Protein AF-A0A7S2L116-F1 (afdb_monomer_lite)

Foldseek 3Di:
DVVVVVVVVVVCVLVVVVVVVPDPPPPPPPPDDDDDDDDDDDDDDDDDDDDDDDDDDDDDDDDDDDDDDDDDDDDDDPDDPPPPVPDPDRSVCVCVVDQDDLVVLLVLLLVVVLCCLVVNDALQDVSLQVSLVSLVCVQPPVVQQPDAPVVRHRDRVVVVVVSSVLSNLLRDDDPDPPDDLSSVLNVVLSCVSCHNVSPPDDDPPPDDLVNLVVSLVSLVVVVVVVPDDDPVVLVVSLSSLLSSLVSSLDPVSLVVNLVSLVVVCVVCVLALQSLQSNLVSCVSVVNNVSSVVSNVSSVVSPNHSHNPPD

Radius of gyration: 25.61 Å; chains: 1; bounding box: 68×72×61 Å

Secondary structure (DSSP, 8-state):
--SHHHHHHHHHHHHHGGGSTT-TTSGGGS------------------------------------------------------------GGGGGGTS---HHHHHHHHHHHHHHHHTTSS-TT-HHHHHHHHHHHHHHH-GGGGG-B-TTSSB--GGGG-HHHHHHHHTT----SSS--HHHHHHHHHHHHTTGGGTTTTT------HHHHHHHHHHHHHHHHHT----HHHHHHHHHHHHHHHHHH--HHHHHHHHHHHHHHHHH-TT-HHHHHHHHHHHHHTT-HHHHHHHHHHHHHTT--TTTT--

Organism: NCBI:txid163516

pLDDT: mean 72.09, std 25.44, range [25.55, 98.12]

Structure (mmCIF, N/CA/C/O backbone):
data_AF-A0A7S2L116-F1
#
_entry.id   AF-A0A7S2L116-F1
#
loop_
_atom_site.group_PDB
_atom_site.id
_atom_site.type_symbol
_atom_site.label_atom_id
_atom_site.label_alt_id
_atom_site.label_comp_id
_atom_site.label_asym_id
_atom_site.label_entity_id
_atom_site.label_seq_id
_atom_site.pdbx_PDB_ins_code
_atom_site.Cartn_x
_atom_site.Cartn_y
_atom_site.Cartn_z
_atom_site.occupancy
_atom_site.B_iso_or_equiv
_atom_site.auth_seq_id
_atom_site.auth_comp_id
_atom_site.auth_asym_id
_atom_site.auth_atom_id
_atom_site.pdbx_PDB_model_num
ATOM 1 N N . LYS A 1 1 ? 6.181 -15.327 21.580 1.00 37.62 1 LYS A N 1
ATOM 2 C CA . LYS A 1 1 ? 6.577 -15.725 20.200 1.00 37.62 1 LYS A CA 1
ATOM 3 C C . LYS A 1 1 ? 5.923 -17.028 19.695 1.00 37.62 1 LYS A C 1
ATOM 5 O O . LYS A 1 1 ? 5.958 -17.260 18.498 1.00 37.62 1 LYS A O 1
ATOM 10 N N . THR A 1 2 ? 5.281 -17.847 20.540 1.00 32.06 2 THR A N 1
ATOM 11 C CA . THR A 1 2 ? 4.656 -19.127 20.116 1.00 32.06 2 THR A CA 1
ATOM 12 C C . THR A 1 2 ? 3.175 -19.004 19.731 1.00 32.06 2 THR A C 1
ATOM 14 O O . THR A 1 2 ? 2.683 -19.799 18.942 1.00 32.06 2 THR A O 1
ATOM 17 N N . VAL A 1 3 ? 2.478 -17.976 20.228 1.00 32.44 3 VAL A N 1
ATOM 18 C CA . VAL A 1 3 ? 1.042 -17.756 19.973 1.00 32.44 3 VAL A CA 1
ATOM 19 C C . VAL A 1 3 ? 0.778 -17.253 18.541 1.00 32.44 3 VAL A C 1
ATOM 21 O O . VAL A 1 3 ? -0.157 -17.722 17.910 1.00 32.44 3 VAL A O 1
ATOM 24 N N . MET A 1 4 ? 1.660 -16.426 17.959 1.00 31.17 4 MET A N 1
ATOM 25 C CA . MET A 1 4 ? 1.528 -15.920 16.575 1.00 31.17 4 MET A CA 1
ATOM 26 C C . MET A 1 4 ? 1.626 -17.001 15.482 1.00 31.17 4 MET A C 1
ATOM 28 O O . MET A 1 4 ? 0.944 -16.899 14.471 1.00 31.17 4 MET A O 1
ATOM 32 N N . ARG A 1 5 ? 2.386 -18.090 15.686 1.00 33.59 5 ARG A N 1
ATOM 33 C CA . ARG A 1 5 ? 2.463 -19.185 14.689 1.00 33.59 5 ARG A CA 1
ATOM 34 C C . ARG A 1 5 ? 1.159 -19.980 14.561 1.00 33.59 5 ARG A C 1
ATOM 36 O O . ARG A 1 5 ? 0.902 -20.600 13.529 1.00 33.59 5 ARG A O 1
ATOM 43 N N . VAL A 1 6 ? 0.328 -19.966 15.604 1.00 35.66 6 VAL A N 1
ATOM 44 C CA . VAL A 1 6 ? -1.008 -20.573 15.554 1.00 35.66 6 VAL A CA 1
ATOM 45 C C . VAL A 1 6 ? -1.946 -19.708 14.706 1.00 35.66 6 VAL A C 1
ATOM 47 O O . VAL A 1 6 ? -2.779 -20.262 13.995 1.00 35.66 6 VAL A O 1
ATOM 50 N N . TYR A 1 7 ? -1.752 -18.385 14.686 1.00 41.56 7 TYR A N 1
ATOM 51 C CA . TYR A 1 7 ? -2.534 -17.466 13.857 1.00 41.56 7 TYR A CA 1
ATOM 52 C C . TYR A 1 7 ? -2.207 -17.595 12.365 1.00 41.56 7 TYR A C 1
ATOM 54 O O . TYR A 1 7 ? -3.139 -17.776 11.594 1.00 41.56 7 TYR A O 1
ATOM 62 N N . ASP A 1 8 ? -0.937 -17.661 11.952 1.00 40.59 8 ASP A N 1
ATOM 63 C CA . ASP A 1 8 ? -0.585 -17.814 10.522 1.00 40.59 8 ASP A CA 1
ATOM 64 C C . ASP A 1 8 ? -1.151 -19.097 9.893 1.00 40.59 8 ASP A C 1
ATOM 66 O O . ASP A 1 8 ? -1.685 -19.092 8.781 1.00 40.59 8 ASP A O 1
ATOM 70 N N . SER A 1 9 ? -1.071 -20.215 10.622 1.00 36.41 9 SER A N 1
ATOM 71 C CA . SER A 1 9 ? -1.583 -21.505 10.143 1.00 36.41 9 SER A CA 1
ATOM 72 C C . SER A 1 9 ? -3.109 -21.594 10.190 1.00 36.41 9 SER A C 1
ATOM 74 O O . SER A 1 9 ? -3.703 -22.247 9.332 1.00 36.41 9 SER A O 1
ATOM 76 N N . SER A 1 10 ? -3.757 -20.922 11.146 1.00 38.78 10 SER A N 1
ATOM 77 C CA . SER A 1 10 ? -5.221 -20.899 11.254 1.00 38.78 10 SER A CA 1
ATOM 78 C C . SER A 1 10 ? -5.843 -19.935 10.247 1.00 38.78 10 SER A C 1
ATOM 80 O O . SER A 1 10 ? -6.832 -20.288 9.619 1.00 38.78 10 SER A O 1
ATOM 82 N N . PHE A 1 11 ? -5.225 -18.777 10.006 1.00 43.66 11 PHE A N 1
ATOM 83 C CA . PHE A 1 11 ? -5.670 -17.813 8.998 1.00 43.66 11 PHE A CA 1
ATOM 84 C C . PHE A 1 11 ? -5.448 -18.344 7.581 1.00 43.66 11 PHE A C 1
ATOM 86 O O . PHE A 1 11 ? -6.356 -18.304 6.753 1.00 43.66 11 PHE A O 1
ATOM 93 N N . SER A 1 12 ? -4.294 -18.981 7.337 1.00 39.22 12 SER A N 1
ATOM 94 C CA . SER A 1 12 ? -4.071 -19.728 6.097 1.00 39.22 12 SER A CA 1
ATOM 95 C C . SER A 1 12 ? -5.128 -20.813 5.912 1.00 39.22 12 SER A C 1
ATOM 97 O O . SER A 1 12 ? -5.626 -20.966 4.806 1.00 39.22 12 SER A O 1
ATOM 99 N N . ARG A 1 13 ? -5.535 -21.539 6.966 1.00 39.94 13 ARG A N 1
ATOM 100 C CA . ARG A 1 13 ? -6.600 -22.560 6.886 1.00 39.94 13 ARG A CA 1
ATOM 101 C C . ARG A 1 13 ? -7.984 -21.976 6.621 1.00 39.94 13 ARG A C 1
ATOM 103 O O . ARG A 1 13 ? -8.693 -22.563 5.815 1.00 39.94 13 ARG A O 1
ATOM 110 N N . VAL A 1 14 ? -8.346 -20.846 7.231 1.00 42.25 14 VAL A N 1
ATOM 111 C CA . VAL A 1 14 ? -9.615 -20.142 6.956 1.00 42.25 14 VAL A CA 1
ATOM 112 C C . VAL A 1 14 ? -9.705 -19.745 5.477 1.00 42.25 14 VAL A C 1
ATOM 114 O O . VAL A 1 14 ? -10.772 -19.851 4.886 1.00 42.25 14 VAL A O 1
ATOM 117 N N . LEU A 1 15 ? -8.576 -19.412 4.845 1.00 40.84 15 LEU A N 1
ATOM 118 C CA . LEU A 1 15 ? -8.517 -19.031 3.428 1.00 40.84 15 LEU A CA 1
ATOM 119 C C . LEU A 1 15 ? -8.250 -20.205 2.464 1.00 40.84 15 LEU A C 1
ATOM 121 O O . LEU A 1 15 ? -8.593 -20.133 1.287 1.00 40.84 15 LEU A O 1
ATOM 125 N N . SER A 1 16 ? -7.659 -21.308 2.935 1.00 39.19 16 SER A N 1
ATOM 126 C CA . SER A 1 16 ? -7.312 -22.481 2.107 1.00 39.19 16 SER A CA 1
ATOM 127 C C . SER A 1 16 ? -8.521 -23.320 1.687 1.00 39.19 16 SER A C 1
ATOM 129 O O . SER A 1 16 ? -8.404 -24.118 0.759 1.00 39.19 16 SER A O 1
ATOM 131 N N . TYR A 1 17 ? -9.679 -23.173 2.339 1.00 39.50 17 TYR A N 1
ATOM 132 C CA . TYR A 1 17 ? -10.863 -23.980 2.016 1.00 39.50 17 TYR A CA 1
ATOM 133 C C . TYR A 1 17 ? -11.501 -23.635 0.664 1.00 39.50 17 TYR A C 1
ATOM 135 O O . TYR A 1 17 ? -12.223 -24.463 0.113 1.00 39.50 17 TYR A O 1
ATOM 143 N N . HIS A 1 18 ? -11.168 -22.484 0.074 1.00 40.47 18 HIS A N 1
ATOM 144 C CA . HIS A 1 18 ? -11.719 -22.083 -1.220 1.00 40.47 18 HIS A CA 1
ATOM 145 C C . HIS A 1 18 ? -11.106 -22.812 -2.432 1.00 40.47 18 HIS A C 1
ATOM 147 O O . HIS A 1 18 ? -11.680 -22.758 -3.512 1.00 40.47 18 HIS A O 1
ATOM 153 N N . TYR A 1 19 ? -9.991 -23.541 -2.271 1.00 38.41 19 TYR A N 1
ATOM 154 C CA . TYR A 1 19 ? -9.321 -24.242 -3.383 1.00 38.41 19 TYR A CA 1
ATOM 155 C C . TYR A 1 19 ? -9.723 -25.716 -3.564 1.00 38.41 19 TYR A C 1
ATOM 157 O O . TYR A 1 19 ? -9.291 -26.352 -4.521 1.00 38.41 19 TYR A O 1
ATOM 165 N N . VAL A 1 20 ? -10.546 -26.284 -2.674 1.00 37.06 20 VAL A N 1
ATOM 166 C CA . VAL A 1 20 ? -10.998 -27.690 -2.785 1.00 37.06 20 VAL A CA 1
ATOM 167 C C . VAL A 1 20 ? -12.389 -27.803 -3.433 1.00 37.06 20 VAL A C 1
ATOM 169 O O . VAL A 1 20 ? -12.832 -28.904 -3.754 1.00 37.06 20 VAL A O 1
ATOM 172 N N . ALA A 1 21 ? -13.071 -26.682 -3.685 1.00 38.34 21 ALA A N 1
ATOM 173 C CA . ALA A 1 21 ? -14.435 -26.683 -4.215 1.00 38.34 21 ALA A CA 1
ATOM 174 C C . ALA A 1 21 ? -14.544 -27.012 -5.722 1.00 38.34 21 ALA A C 1
ATOM 176 O O . ALA A 1 21 ? -15.620 -27.412 -6.155 1.00 38.34 21 ALA A O 1
ATOM 177 N N . ASP A 1 22 ? -13.449 -26.964 -6.492 1.00 39.12 22 ASP A N 1
ATOM 178 C CA . ASP A 1 22 ? -13.476 -27.213 -7.948 1.00 39.12 22 ASP A CA 1
ATOM 179 C C . ASP A 1 22 ? -13.120 -28.656 -8.365 1.00 39.12 22 ASP A C 1
ATOM 181 O O . ASP A 1 22 ? -12.923 -28.945 -9.545 1.00 39.12 22 ASP A O 1
ATOM 185 N N . SER A 1 23 ? -13.075 -29.612 -7.426 1.00 37.19 23 SER A N 1
ATOM 186 C CA . SER A 1 23 ? -12.949 -31.040 -7.758 1.00 37.19 23 SER A CA 1
ATOM 187 C C . SER A 1 23 ? -14.152 -31.841 -7.242 1.00 37.19 23 SER A C 1
ATOM 189 O O . SER A 1 23 ? -14.238 -32.119 -6.041 1.00 37.19 23 SER A O 1
ATOM 191 N N . PRO A 1 24 ? -15.075 -32.291 -8.116 1.00 37.09 24 PRO A N 1
ATOM 192 C CA . PRO A 1 24 ? -16.317 -32.948 -7.700 1.00 37.09 24 PRO A CA 1
ATOM 193 C C . PRO A 1 24 ? -16.139 -34.374 -7.138 1.00 37.09 24 PRO A C 1
ATOM 195 O O . PRO A 1 24 ? -17.130 -35.067 -6.898 1.00 37.09 24 PRO A O 1
ATOM 198 N N . HIS A 1 25 ? -14.911 -34.851 -6.895 1.00 35.75 25 HIS A N 1
ATOM 199 C CA . HIS A 1 25 ? -14.662 -36.247 -6.499 1.00 35.75 25 HIS A CA 1
ATOM 200 C C . HIS A 1 25 ? -13.897 -36.465 -5.185 1.00 35.75 25 HIS A C 1
ATOM 202 O O . HIS A 1 25 ? -13.689 -37.617 -4.817 1.00 35.75 25 HIS A O 1
ATOM 208 N N . SER A 1 26 ? -13.552 -35.421 -4.417 1.00 39.62 26 SER A N 1
ATOM 209 C CA . SER A 1 26 ? -12.730 -35.600 -3.196 1.00 39.62 26 SER A CA 1
ATOM 210 C C . SER A 1 26 ? -13.366 -35.128 -1.874 1.00 39.62 26 SER A C 1
ATOM 212 O O . SER A 1 26 ? -12.801 -35.325 -0.802 1.00 39.62 26 SER A O 1
ATOM 214 N N . ALA A 1 27 ? -14.573 -34.552 -1.888 1.00 34.88 27 ALA A N 1
ATOM 215 C CA . ALA A 1 27 ? -15.164 -33.945 -0.684 1.00 34.88 27 ALA A CA 1
ATOM 216 C C . ALA A 1 27 ? -15.947 -34.912 0.237 1.00 34.88 27 ALA A C 1
ATOM 218 O O . ALA A 1 27 ? -16.440 -34.506 1.289 1.00 34.88 27 ALA A O 1
ATOM 219 N N . ARG A 1 28 ? -16.089 -36.200 -0.111 1.00 33.81 28 ARG A N 1
ATOM 220 C CA . ARG A 1 28 ? -17.027 -37.106 0.588 1.00 33.81 28 ARG A CA 1
ATOM 221 C C . ARG A 1 28 ? -16.502 -37.814 1.844 1.00 33.81 28 ARG A C 1
ATOM 223 O O . ARG A 1 28 ? -17.282 -38.523 2.473 1.00 33.81 28 ARG A O 1
ATOM 230 N N . SER A 1 29 ? -15.247 -37.630 2.269 1.00 36.06 29 SER A N 1
ATOM 231 C CA . SER A 1 29 ? -14.689 -38.429 3.381 1.00 36.06 29 SER A CA 1
ATOM 232 C C . SER A 1 29 ? -14.391 -37.690 4.693 1.00 36.06 29 SER A C 1
ATOM 234 O O . SER A 1 29 ? -13.884 -38.328 5.612 1.00 36.06 29 SER A O 1
ATOM 236 N N . ILE A 1 30 ? -14.704 -36.394 4.845 1.00 38.59 30 ILE A N 1
ATOM 237 C CA . ILE A 1 30 ? -14.301 -35.613 6.046 1.00 38.59 30 ILE A CA 1
ATOM 238 C C . ILE A 1 30 ? -15.499 -34.965 6.776 1.00 38.59 30 ILE A C 1
ATOM 240 O O . ILE A 1 30 ? -15.368 -33.981 7.490 1.00 38.59 30 ILE A O 1
ATOM 244 N N . LEU A 1 31 ? -16.695 -35.551 6.671 1.00 34.62 31 LEU A N 1
ATOM 245 C CA . LEU A 1 31 ? -17.868 -35.155 7.469 1.00 34.62 31 LEU A CA 1
ATOM 246 C C . LEU A 1 31 ? -18.449 -36.348 8.236 1.00 34.62 31 LEU A C 1
ATOM 248 O O . LEU A 1 31 ? -19.603 -36.726 8.072 1.00 34.62 31 LEU A O 1
ATOM 252 N N . LYS A 1 32 ? -17.642 -36.963 9.105 1.00 37.97 32 LYS A N 1
ATOM 253 C CA . LYS A 1 32 ? -18.149 -37.795 10.208 1.00 37.97 32 LYS A CA 1
ATOM 254 C C . LYS A 1 32 ? -17.285 -37.600 11.447 1.00 37.97 32 LYS A C 1
ATOM 256 O O . LYS A 1 32 ? -16.289 -38.296 11.612 1.00 37.97 32 LYS A O 1
ATOM 261 N N . ARG A 1 33 ? -17.705 -36.666 12.307 1.00 34.91 33 ARG A N 1
ATOM 262 C CA . ARG A 1 33 ? -17.746 -36.744 13.785 1.00 34.91 33 ARG A CA 1
ATOM 263 C C . ARG A 1 33 ? -17.794 -35.331 14.371 1.00 34.91 33 ARG A C 1
ATOM 265 O O . ARG A 1 33 ? -16.766 -34.725 14.640 1.00 34.91 33 ARG A O 1
ATOM 272 N N . VAL A 1 34 ? -19.006 -34.857 14.634 1.00 31.25 34 VAL A N 1
ATOM 273 C CA . VAL A 1 34 ? -19.273 -33.917 15.728 1.00 31.25 34 VAL A CA 1
ATOM 274 C C . VAL A 1 34 ? -20.210 -34.670 16.677 1.00 31.25 34 VAL A C 1
ATOM 276 O O . VAL A 1 34 ? -21.260 -35.120 16.217 1.00 31.25 34 VAL A O 1
ATOM 279 N N . PRO A 1 35 ? -19.845 -34.916 17.949 1.00 34.47 35 PRO A N 1
ATOM 280 C CA . PRO A 1 35 ? -20.764 -35.524 18.903 1.00 34.47 35 PRO A CA 1
ATOM 281 C C . PRO A 1 35 ? -21.874 -34.528 19.247 1.00 34.47 35 PRO A C 1
ATOM 283 O O . PRO A 1 35 ? -21.597 -33.401 19.656 1.00 34.47 35 PRO A O 1
ATOM 286 N N . GLY A 1 36 ? -23.123 -34.959 19.073 1.00 29.03 36 GLY A N 1
ATOM 287 C CA . GLY A 1 36 ? -24.296 -34.261 19.583 1.00 29.03 36 GLY A CA 1
ATOM 288 C C . GLY A 1 36 ? -24.273 -34.220 21.109 1.00 29.03 36 GLY A C 1
ATOM 289 O O . GLY A 1 36 ? -23.957 -35.206 21.772 1.00 29.03 36 GLY A O 1
ATOM 290 N N . ASN A 1 37 ? -24.574 -33.046 21.650 1.00 29.59 37 ASN A N 1
ATOM 291 C CA . ASN A 1 37 ? -24.585 -32.752 23.072 1.00 29.59 37 ASN A CA 1
ATOM 292 C C . ASN A 1 37 ? -25.939 -33.196 23.661 1.00 29.59 37 ASN A C 1
ATOM 294 O O . ASN A 1 37 ? -26.915 -32.450 23.595 1.00 29.59 37 ASN A O 1
ATOM 298 N N . GLU A 1 38 ? -26.019 -34.410 24.209 1.00 31.59 38 GLU A N 1
ATOM 299 C CA . GLU A 1 38 ? -27.154 -34.825 25.041 1.00 31.59 38 GLU A CA 1
ATOM 300 C C . GLU A 1 38 ? -26.928 -34.388 26.493 1.00 31.59 38 GLU A C 1
ATOM 302 O O . GLU A 1 38 ? -25.949 -34.746 27.148 1.00 31.59 38 GLU A O 1
ATOM 307 N N . ARG A 1 39 ? -27.866 -33.586 27.004 1.00 35.62 39 ARG A N 1
ATOM 308 C CA . ARG A 1 39 ? -27.973 -33.231 28.420 1.00 35.62 39 ARG A CA 1
ATOM 309 C C . ARG A 1 39 ? -28.374 -34.467 29.231 1.00 35.62 39 ARG A C 1
ATOM 311 O O . ARG A 1 39 ? -29.496 -34.939 29.093 1.00 35.62 39 ARG A O 1
ATOM 318 N N . SER A 1 40 ? -27.532 -34.894 30.167 1.00 30.38 40 SER A N 1
ATOM 319 C CA . SER A 1 40 ? -27.962 -35.599 31.382 1.00 30.38 40 SER A CA 1
ATOM 320 C C . SER A 1 40 ? -26.917 -35.427 32.488 1.00 30.38 40 SER A C 1
ATOM 322 O O . SER A 1 40 ? -25.725 -35.309 32.218 1.00 30.38 40 SER A O 1
ATOM 324 N N . GLY A 1 41 ? -27.386 -35.290 33.727 1.00 29.22 41 GLY A N 1
ATOM 325 C CA . GLY A 1 41 ? -26.614 -34.788 34.860 1.00 29.22 41 GLY A CA 1
ATOM 326 C C . GLY A 1 41 ? -25.812 -35.820 35.662 1.00 29.22 41 GLY A C 1
ATOM 327 O O . GLY A 1 41 ? -25.839 -37.016 35.409 1.00 29.22 41 GLY A O 1
ATOM 328 N N . MET A 1 42 ? -25.206 -35.271 36.723 1.00 28.62 42 MET A N 1
ATOM 329 C CA . MET A 1 42 ? -24.530 -35.878 37.886 1.00 28.62 42 MET A CA 1
ATOM 330 C C . MET A 1 42 ? -22.998 -36.070 37.852 1.00 28.62 42 MET A C 1
ATOM 332 O O . MET A 1 42 ? -22.455 -36.964 37.226 1.00 28.62 42 MET A O 1
ATOM 336 N N . ARG A 1 43 ? -22.366 -35.254 38.718 1.00 28.81 43 ARG A N 1
ATOM 337 C CA . ARG A 1 43 ? -21.285 -35.538 39.690 1.00 28.81 43 ARG A CA 1
ATOM 338 C C . ARG A 1 43 ? -19.969 -36.183 39.208 1.00 28.81 43 ARG A C 1
ATOM 340 O O . ARG A 1 43 ? -19.853 -37.395 39.168 1.00 28.81 43 ARG A O 1
ATOM 347 N N . GLY A 1 44 ? -18.924 -35.347 39.203 1.00 27.33 44 GLY A N 1
ATOM 348 C CA . GLY A 1 44 ? -17.781 -35.487 40.121 1.00 27.33 44 GLY A CA 1
ATOM 349 C C . GLY A 1 44 ? -16.555 -36.307 39.682 1.00 27.33 44 GLY A C 1
ATOM 350 O O . GLY A 1 44 ? -16.670 -37.405 39.161 1.00 27.33 44 GLY A O 1
ATOM 351 N N . VAL A 1 45 ? -15.394 -35.792 40.115 1.00 28.03 45 VAL A N 1
ATOM 352 C CA . VAL A 1 45 ? -14.044 -36.396 40.198 1.00 28.03 45 VAL A CA 1
ATOM 353 C C . VAL A 1 45 ? -13.090 -36.110 39.024 1.00 28.03 45 VAL A C 1
ATOM 355 O O . VAL A 1 45 ? -13.462 -36.015 37.863 1.00 28.03 45 VAL A O 1
ATOM 358 N N . ALA A 1 46 ? -11.843 -35.857 39.422 1.00 26.95 46 ALA A N 1
ATOM 359 C CA . ALA A 1 46 ? -10.767 -35.159 38.741 1.00 26.95 46 ALA A CA 1
ATOM 360 C C . ALA A 1 46 ? -9.881 -36.028 37.822 1.00 26.95 46 ALA A C 1
ATOM 362 O O . ALA A 1 46 ? -9.888 -37.251 37.904 1.00 26.95 46 ALA A O 1
ATOM 363 N N . ASN A 1 47 ? -8.989 -35.311 37.121 1.00 25.62 47 ASN A N 1
ATOM 364 C CA . ASN A 1 47 ? -7.605 -35.668 36.774 1.00 25.62 47 ASN A CA 1
ATOM 365 C C . ASN A 1 47 ? -7.272 -36.419 35.453 1.00 25.62 47 ASN A C 1
ATOM 367 O O . ASN A 1 47 ? -7.458 -37.620 35.315 1.00 25.62 47 ASN A O 1
ATOM 371 N N . THR A 1 48 ? -6.571 -35.657 34.592 1.00 27.48 48 THR A N 1
ATOM 372 C CA . THR A 1 48 ? -5.294 -35.962 33.897 1.00 27.48 48 THR A CA 1
ATOM 373 C C . THR A 1 48 ? -5.258 -36.718 32.546 1.00 27.48 48 THR A C 1
ATOM 375 O O . THR A 1 48 ? -5.904 -37.734 32.338 1.00 27.48 48 THR A O 1
ATOM 378 N N . ILE A 1 49 ? -4.306 -36.241 31.717 1.00 27.75 49 ILE A N 1
ATOM 379 C CA . ILE A 1 49 ? -3.438 -36.924 30.726 1.00 27.75 49 ILE A CA 1
ATOM 380 C C . ILE A 1 49 ? -3.784 -36.823 29.222 1.00 27.75 49 ILE A C 1
ATOM 382 O O . ILE A 1 49 ? -4.744 -37.383 28.708 1.00 27.75 49 ILE A O 1
ATOM 386 N N . MET A 1 50 ? -2.855 -36.133 28.538 1.00 31.56 50 MET A N 1
ATOM 387 C CA . MET A 1 50 ? -2.380 -36.256 27.150 1.00 31.56 50 MET A CA 1
ATOM 388 C C . MET A 1 50 ? -2.738 -37.547 26.395 1.00 31.56 50 MET A C 1
ATOM 390 O O . MET A 1 50 ? -2.421 -38.646 26.842 1.00 31.56 50 MET A O 1
ATOM 394 N N . GLY A 1 51 ? -3.186 -37.391 25.145 1.00 25.94 51 GLY A N 1
ATOM 395 C CA . GLY A 1 51 ? -3.303 -38.480 24.174 1.00 25.94 51 GLY A CA 1
ATOM 396 C C . GLY A 1 51 ? -2.916 -38.050 22.758 1.00 25.94 51 GLY A C 1
ATOM 397 O O . GLY A 1 51 ? -3.540 -37.175 22.169 1.00 25.94 51 GLY A O 1
ATOM 398 N N . LYS A 1 52 ? -1.858 -38.684 22.244 1.00 26.20 52 LYS A N 1
ATOM 399 C CA . LYS A 1 52 ? -1.303 -38.616 20.883 1.00 26.20 52 LYS A CA 1
ATOM 400 C C . LYS A 1 52 ? -2.334 -39.035 19.821 1.00 26.20 52 LYS A C 1
ATOM 402 O O . LYS A 1 52 ? -3.057 -39.999 20.043 1.00 26.20 52 LYS A O 1
ATOM 407 N N . PHE A 1 53 ? -2.304 -38.416 18.638 1.00 25.67 53 PHE A N 1
ATOM 408 C CA . PHE A 1 53 ? -3.017 -38.904 17.449 1.00 25.67 53 PHE A CA 1
ATOM 409 C C . PHE A 1 53 ? -2.038 -39.181 16.296 1.00 25.67 53 PHE A C 1
ATOM 411 O O . PHE A 1 53 ? -1.483 -38.259 15.709 1.00 25.67 53 PHE A O 1
ATOM 418 N N . ASN A 1 54 ? -1.858 -40.467 15.985 1.00 26.39 54 ASN A N 1
ATOM 419 C CA . ASN A 1 54 ? -1.412 -40.994 14.692 1.00 26.39 54 ASN A CA 1
ATOM 420 C C . ASN A 1 54 ? -2.616 -41.738 14.102 1.00 26.39 54 ASN A C 1
ATOM 422 O O . ASN A 1 54 ? -3.121 -42.632 14.781 1.00 26.39 54 ASN A O 1
ATOM 426 N N . LEU A 1 55 ? -3.059 -41.430 12.876 1.00 27.39 55 LEU A N 1
ATOM 427 C CA . LEU A 1 55 ? -3.984 -42.321 12.160 1.00 27.39 55 LEU A CA 1
ATOM 428 C C . LEU A 1 55 ? -3.980 -42.096 10.632 1.00 27.39 55 LEU A C 1
ATOM 430 O O . LEU A 1 55 ? -4.710 -41.256 10.116 1.00 27.39 55 LEU A O 1
ATOM 434 N N . PHE A 1 56 ? -3.178 -42.890 9.914 1.00 28.97 56 PHE A N 1
ATOM 435 C CA . PHE A 1 56 ? -3.450 -43.323 8.536 1.00 28.97 56 PHE A CA 1
ATOM 436 C C . PHE A 1 56 ? -4.031 -44.742 8.613 1.00 28.97 56 PHE A C 1
ATOM 438 O O . PHE A 1 56 ? -3.506 -45.570 9.356 1.00 28.97 56 PHE A O 1
ATOM 445 N N . GLY A 1 57 ? -5.087 -45.034 7.852 1.00 25.55 57 GLY A N 1
ATOM 446 C CA . GLY A 1 57 ? -5.679 -46.372 7.800 1.00 25.55 57 GLY A CA 1
ATOM 447 C C . GLY A 1 57 ? -6.822 -46.475 6.795 1.00 25.55 57 GLY A C 1
ATOM 448 O O . GLY A 1 57 ? -7.952 -46.108 7.094 1.00 25.55 57 GLY A O 1
ATOM 449 N N . SER A 1 58 ? -6.484 -46.966 5.605 1.00 27.52 58 SER A N 1
ATOM 450 C CA . SER A 1 58 ? -7.363 -47.333 4.490 1.00 27.52 58 SER A CA 1
ATOM 451 C C . SER A 1 58 ? -8.201 -48.583 4.799 1.00 27.52 58 SER A C 1
ATOM 453 O O . SER A 1 58 ? -7.684 -49.518 5.405 1.00 27.52 58 SER A O 1
ATOM 455 N N . SER A 1 59 ? -9.453 -48.639 4.329 1.00 28.53 59 SER A N 1
ATOM 456 C CA . SER A 1 59 ? -10.037 -49.863 3.750 1.00 28.53 59 SER A CA 1
ATOM 457 C C . SER A 1 59 ? -11.315 -49.549 2.962 1.00 28.53 59 SER A C 1
ATOM 459 O O . SER A 1 59 ? -12.128 -48.713 3.352 1.00 28.53 59 SER A O 1
ATOM 461 N N . THR A 1 60 ? -11.434 -50.212 1.817 1.00 29.27 60 THR A N 1
ATOM 462 C CA . THR A 1 60 ? -12.494 -50.140 0.812 1.00 29.27 60 THR A CA 1
ATOM 463 C C . THR A 1 60 ? -13.453 -51.322 0.956 1.00 29.27 60 THR A C 1
ATOM 465 O O . THR A 1 60 ? -13.002 -52.449 1.140 1.00 29.27 60 THR A O 1
ATOM 468 N N . THR A 1 61 ? -14.756 -51.094 0.764 1.00 32.75 61 THR A N 1
ATOM 469 C CA . THR A 1 61 ? -15.719 -52.111 0.298 1.00 32.75 61 THR A CA 1
ATOM 470 C C . THR A 1 61 ? -16.820 -51.460 -0.560 1.00 32.75 61 THR A C 1
ATOM 472 O O . THR A 1 61 ? -17.127 -50.283 -0.351 1.00 32.75 61 THR A O 1
ATOM 475 N N . PRO A 1 62 ? -17.388 -52.182 -1.548 1.00 36.56 62 PRO A N 1
ATOM 476 C CA . PRO A 1 62 ? -18.363 -51.655 -2.501 1.00 36.56 62 PRO A CA 1
ATOM 477 C C . PRO A 1 62 ? -19.803 -51.946 -2.053 1.00 36.56 62 PRO A C 1
ATOM 479 O O . PRO A 1 62 ? -20.052 -52.979 -1.434 1.00 36.56 62 PRO A O 1
ATOM 482 N N . VAL A 1 63 ? -20.758 -51.077 -2.401 1.00 35.09 63 VAL A N 1
ATOM 483 C CA . VAL A 1 63 ? -22.195 -51.391 -2.312 1.00 35.09 63 VAL A CA 1
ATOM 484 C C . VAL A 1 63 ? -22.920 -50.876 -3.554 1.00 35.09 63 VAL A C 1
ATOM 486 O O . VAL A 1 63 ? -22.726 -49.738 -3.982 1.00 35.09 63 VAL A O 1
ATOM 489 N N . GLU A 1 64 ? -23.711 -51.789 -4.108 1.00 33.12 64 GLU A N 1
ATOM 490 C CA . GLU A 1 64 ? -24.592 -51.713 -5.267 1.00 33.12 64 GLU A CA 1
ATOM 491 C C . GLU A 1 64 ? -25.635 -50.595 -5.177 1.00 33.12 64 GLU A C 1
ATOM 493 O O . GLU A 1 64 ? -26.188 -50.306 -4.116 1.00 33.12 64 GLU A O 1
ATOM 498 N N . GLY A 1 65 ? -25.936 -50.008 -6.334 1.00 34.00 65 GLY A N 1
ATOM 499 C CA . GLY A 1 65 ? -27.112 -49.178 -6.544 1.00 34.00 65 GLY A CA 1
ATOM 500 C C . GLY A 1 65 ? -28.185 -49.955 -7.298 1.00 34.00 65 GLY A C 1
ATOM 501 O O . GLY A 1 65 ? -27.893 -50.666 -8.259 1.00 34.00 65 GLY A O 1
ATOM 502 N N . SER A 1 66 ? -29.434 -49.782 -6.883 1.00 37.16 66 SER A N 1
ATOM 503 C CA . SER A 1 66 ? -30.623 -49.987 -7.706 1.00 37.16 66 SER A CA 1
ATOM 504 C C . SER A 1 66 ? -31.758 -49.145 -7.133 1.00 37.16 66 SER A C 1
ATOM 506 O O . SER A 1 66 ? -32.011 -49.205 -5.931 1.00 37.16 66 SER A O 1
ATOM 508 N N . GLN A 1 67 ? -32.433 -48.423 -8.026 1.00 37.03 67 GLN A N 1
ATOM 509 C CA . GLN A 1 67 ? -33.890 -48.398 -8.203 1.00 37.03 67 GLN A CA 1
ATOM 510 C C . GLN A 1 67 ? -34.496 -46.989 -8.330 1.00 37.03 67 GLN A C 1
ATOM 512 O O . GLN A 1 67 ? -34.277 -46.101 -7.508 1.00 37.03 67 GLN A O 1
ATOM 517 N N . GLU A 1 68 ? -35.197 -46.850 -9.456 1.00 41.06 68 GLU A N 1
ATOM 518 C CA . GLU A 1 68 ? -35.989 -45.736 -9.974 1.00 41.06 68 GLU A CA 1
ATOM 519 C C . GLU A 1 68 ? -37.333 -45.582 -9.232 1.00 41.06 68 GLU A C 1
ATOM 521 O O . GLU A 1 68 ? -37.618 -46.349 -8.312 1.00 41.06 68 GLU A O 1
ATOM 526 N N . ASP A 1 69 ? -38.140 -44.636 -9.735 1.00 37.31 69 ASP A N 1
ATOM 527 C CA . ASP A 1 69 ? -39.578 -44.401 -9.505 1.00 37.31 69 ASP A CA 1
ATOM 528 C C . ASP A 1 69 ? -39.906 -43.427 -8.349 1.00 37.31 69 ASP A C 1
ATOM 530 O O . ASP A 1 69 ? -39.291 -43.462 -7.291 1.00 37.31 69 ASP A O 1
ATOM 534 N N . ASP A 1 70 ? -40.866 -42.499 -8.422 1.00 41.03 70 ASP A N 1
ATOM 535 C CA . ASP A 1 70 ? -41.845 -42.114 -9.444 1.00 41.03 70 ASP A CA 1
ATOM 536 C C . ASP A 1 70 ? -42.565 -40.812 -8.980 1.00 41.03 70 ASP A C 1
ATOM 538 O O . ASP A 1 70 ? -42.518 -40.441 -7.809 1.00 41.03 70 ASP A O 1
ATOM 542 N N . SER A 1 71 ? -43.155 -40.131 -9.965 1.00 42.69 71 SER A N 1
ATOM 543 C CA . SER A 1 71 ? -44.259 -39.155 -10.032 1.00 42.69 71 SER A CA 1
ATOM 544 C C . SER A 1 71 ? -44.837 -38.371 -8.828 1.00 42.69 71 SER A C 1
ATOM 546 O O . SER A 1 71 ? -45.029 -38.847 -7.715 1.00 42.69 71 SER A O 1
ATOM 548 N N . GLY A 1 72 ? -45.329 -37.169 -9.185 1.00 37.47 72 GLY A N 1
ATOM 549 C CA . GLY A 1 72 ? -46.456 -36.468 -8.542 1.00 37.47 72 GLY A CA 1
ATOM 550 C C . GLY A 1 72 ? -46.040 -35.529 -7.403 1.00 37.47 72 GLY A C 1
ATOM 551 O O . GLY A 1 72 ? -45.223 -35.873 -6.573 1.00 37.47 72 GLY A O 1
ATOM 552 N N . ASP A 1 73 ? -46.533 -34.305 -7.250 1.00 40.50 73 ASP A N 1
ATOM 553 C CA . ASP A 1 73 ? -47.785 -33.717 -7.698 1.00 40.50 73 ASP A CA 1
ATOM 554 C C . ASP A 1 73 ? -47.703 -32.187 -7.504 1.00 40.50 73 ASP A C 1
ATOM 556 O O . ASP A 1 73 ? -46.908 -31.664 -6.719 1.00 40.50 73 ASP A O 1
ATOM 560 N N . LYS A 1 74 ? -48.522 -31.462 -8.261 1.00 52.69 74 LYS A N 1
ATOM 561 C CA . LYS A 1 74 ? -48.615 -30.003 -8.292 1.00 52.69 74 LYS A CA 1
ATOM 562 C C . LYS A 1 74 ? -49.428 -29.507 -7.098 1.00 52.69 74 LYS A C 1
ATOM 564 O O . LYS A 1 74 ? -50.602 -29.833 -6.975 1.00 52.69 74 LYS A O 1
ATOM 569 N N . SER A 1 75 ? -48.883 -28.577 -6.315 1.00 44.75 75 SER A N 1
ATOM 570 C CA . SER A 1 75 ? -49.726 -27.661 -5.541 1.00 44.75 75 SER A CA 1
ATOM 571 C C . SER A 1 75 ? -49.147 -26.249 -5.583 1.00 44.75 75 SER A C 1
ATOM 573 O O . SER A 1 75 ? -48.032 -25.988 -5.135 1.00 44.75 75 SER A O 1
ATOM 575 N N . SER A 1 76 ? -49.901 -25.350 -6.215 1.00 51.03 76 SER A N 1
ATOM 576 C CA . SER A 1 76 ? -49.601 -23.929 -6.294 1.00 51.03 76 SER A CA 1
ATOM 577 C C . SER A 1 76 ? -50.078 -23.242 -5.019 1.00 51.03 76 SER A C 1
ATOM 579 O O . SER A 1 76 ? -51.271 -22.986 -4.847 1.00 51.03 76 SER A O 1
ATOM 581 N N . THR A 1 77 ? -49.145 -22.877 -4.154 1.00 41.72 77 THR A N 1
ATOM 582 C CA . THR A 1 77 ? -49.372 -21.873 -3.116 1.00 41.72 77 THR A CA 1
ATOM 583 C C . THR A 1 77 ? -48.521 -20.660 -3.451 1.00 41.72 77 THR A C 1
ATOM 585 O O . THR A 1 77 ? -47.296 -20.733 -3.421 1.00 41.72 77 THR A O 1
ATOM 588 N N . LYS A 1 78 ? -49.183 -19.547 -3.798 1.00 52.66 78 LYS A N 1
ATOM 589 C CA . LYS A 1 78 ? -48.589 -18.204 -3.856 1.00 52.66 78 LYS A CA 1
ATOM 590 C C . LYS A 1 78 ? -48.088 -17.842 -2.454 1.00 52.66 78 LYS A C 1
ATOM 592 O O . LYS A 1 78 ? -48.846 -17.313 -1.645 1.00 52.66 78 LYS A O 1
ATOM 597 N N . GLY A 1 79 ? -46.839 -18.190 -2.172 1.00 41.28 79 GLY A N 1
ATOM 598 C CA . GLY A 1 79 ? -46.068 -17.690 -1.044 1.00 41.28 79 GLY A CA 1
ATOM 599 C C . GLY A 1 79 ? -45.321 -16.436 -1.474 1.00 41.28 79 GLY A C 1
ATOM 600 O O . GLY A 1 79 ? -44.816 -16.358 -2.587 1.00 41.28 79 GLY A O 1
ATOM 601 N N . VAL A 1 80 ? -45.317 -15.431 -0.610 1.00 52.03 80 VAL A N 1
ATOM 602 C CA . VAL A 1 80 ? -44.519 -14.215 -0.757 1.00 52.03 80 VAL A CA 1
ATOM 603 C C . VAL A 1 80 ? -43.043 -14.618 -0.784 1.00 52.03 80 VAL A C 1
ATOM 605 O O . VAL A 1 80 ? -42.528 -15.108 0.219 1.00 52.03 80 VAL A O 1
ATOM 608 N N . ASP A 1 81 ? -42.377 -14.424 -1.924 1.00 39.59 81 ASP A N 1
ATOM 609 C CA . ASP A 1 81 ? -40.939 -14.653 -2.090 1.00 39.59 81 ASP A CA 1
ATOM 610 C C . ASP A 1 81 ? -40.138 -13.568 -1.355 1.00 39.59 81 ASP A C 1
ATOM 612 O O . ASP A 1 81 ? -39.509 -12.697 -1.950 1.00 39.59 81 ASP A O 1
ATOM 616 N N . THR A 1 82 ? -40.112 -13.634 -0.026 1.00 51.69 82 THR A N 1
ATOM 617 C CA . THR A 1 82 ? -38.969 -13.150 0.754 1.00 51.69 82 THR A CA 1
ATOM 618 C C . THR A 1 82 ? -37.903 -14.241 0.757 1.00 51.69 82 THR A C 1
ATOM 620 O O . THR A 1 82 ? -37.553 -14.787 1.799 1.00 51.69 82 THR A O 1
ATOM 623 N N . ASN A 1 83 ? -37.393 -14.586 -0.429 1.00 40.19 83 ASN A N 1
ATOM 624 C CA . ASN A 1 83 ? -36.175 -15.376 -0.571 1.00 40.19 83 ASN A CA 1
ATOM 625 C C . ASN A 1 83 ? -34.976 -14.453 -0.322 1.00 40.19 83 ASN A C 1
ATOM 627 O O . ASN A 1 83 ? -34.207 -14.126 -1.222 1.00 40.19 83 ASN A O 1
ATOM 631 N N . SER A 1 84 ? -34.802 -14.024 0.930 1.00 44.88 84 SER A N 1
ATOM 632 C CA . SER A 1 84 ? -33.462 -13.727 1.416 1.00 44.88 84 SER A CA 1
ATOM 633 C C . SER A 1 84 ? -32.770 -15.077 1.546 1.00 44.88 84 SER A C 1
ATOM 635 O O . SER A 1 84 ? -32.880 -15.734 2.583 1.00 44.88 84 SER A O 1
ATOM 637 N N . SER A 1 85 ? -32.135 -15.539 0.468 1.00 41.12 85 SER A N 1
ATOM 638 C CA . SER A 1 85 ? -31.193 -16.647 0.546 1.00 41.12 85 SER A CA 1
ATOM 639 C C . SER A 1 85 ? -30.122 -16.224 1.544 1.00 41.12 85 SER A C 1
ATOM 641 O O . SER A 1 85 ? -29.235 -15.437 1.216 1.00 41.12 85 SER A O 1
ATOM 643 N N . SER A 1 86 ? -30.264 -16.660 2.793 1.00 42.62 86 SER A N 1
ATOM 644 C CA . SER A 1 86 ? -29.213 -16.544 3.786 1.00 42.62 86 SER A CA 1
ATOM 645 C C . SER A 1 86 ? -28.073 -17.394 3.252 1.00 42.62 86 SER A C 1
ATOM 647 O O . SER A 1 86 ? -28.116 -18.623 3.367 1.00 42.62 86 SER A O 1
ATOM 649 N N . GLU A 1 87 ? -27.126 -16.754 2.567 1.00 56.22 87 GLU A N 1
ATOM 650 C CA . GLU A 1 87 ? -25.874 -17.393 2.199 1.00 56.22 87 GLU A CA 1
ATOM 651 C C . GLU A 1 87 ? -25.343 -18.082 3.461 1.00 56.22 87 GLU A C 1
ATOM 653 O O . GLU A 1 87 ? -25.338 -17.467 4.535 1.00 56.22 87 GLU A O 1
ATOM 658 N N . PRO A 1 88 ? -25.010 -19.380 3.389 1.00 52.19 88 PRO A N 1
ATOM 659 C CA . PRO A 1 88 ? -24.510 -20.095 4.544 1.00 52.19 88 PRO A CA 1
ATOM 660 C C . PRO A 1 88 ? -23.263 -19.367 5.040 1.00 52.19 88 PRO A C 1
ATOM 662 O O . PRO A 1 88 ? -22.297 -19.238 4.292 1.00 52.19 88 PRO A O 1
ATOM 665 N N . TYR A 1 89 ? -23.333 -18.881 6.283 1.00 47.03 89 TYR A N 1
ATOM 666 C CA . TYR A 1 89 ? -22.244 -18.216 6.993 1.00 47.03 89 TYR A CA 1
ATOM 667 C C . TYR A 1 89 ? -20.940 -18.977 6.742 1.00 47.03 89 TYR A C 1
ATOM 669 O O . TYR A 1 89 ? -20.792 -20.140 7.143 1.00 47.03 89 TYR A O 1
ATOM 677 N N . SER A 1 90 ? -20.045 -18.361 5.970 1.00 57.59 90 SER A N 1
ATOM 678 C CA . SER A 1 90 ? -18.783 -18.981 5.592 1.00 57.59 90 SER A CA 1
ATOM 679 C C . SER A 1 90 ? -17.885 -18.993 6.833 1.00 57.59 90 SER A C 1
ATOM 681 O O . SER A 1 90 ? -18.056 -18.214 7.768 1.00 57.59 90 SER A O 1
ATOM 683 N N . THR A 1 91 ? -16.879 -19.863 6.887 1.00 49.62 91 THR A N 1
ATOM 684 C CA . THR A 1 91 ? -15.908 -19.864 7.999 1.00 49.62 91 THR A CA 1
ATOM 685 C C . THR A 1 91 ? -15.123 -18.549 8.136 1.00 49.62 91 THR A C 1
ATOM 687 O O . THR A 1 91 ? -14.375 -18.381 9.097 1.00 49.62 91 THR A O 1
ATOM 690 N N . GLU A 1 92 ? -15.290 -17.605 7.209 1.00 53.66 92 GLU A N 1
ATOM 691 C CA . GLU A 1 92 ? -14.786 -16.233 7.306 1.00 53.66 92 GLU A CA 1
ATOM 692 C C . GLU A 1 92 ? -15.542 -15.424 8.383 1.00 53.66 92 GLU A C 1
ATOM 694 O O . GLU A 1 92 ? -14.982 -14.477 8.940 1.00 53.66 92 GLU A O 1
ATOM 699 N N . ASP A 1 93 ? -16.738 -15.864 8.799 1.00 56.25 93 ASP A N 1
ATOM 700 C CA . ASP A 1 93 ? -17.483 -15.302 9.933 1.00 56.25 93 ASP A CA 1
ATOM 701 C C . ASP A 1 93 ? -16.803 -15.538 11.287 1.00 56.25 93 ASP A C 1
ATOM 703 O O . ASP A 1 93 ? -17.189 -14.938 12.285 1.00 56.25 93 ASP A O 1
ATOM 707 N N . VAL A 1 94 ? -15.736 -16.338 11.359 1.00 55.22 94 VAL A N 1
ATOM 708 C CA . VAL A 1 94 ? -14.932 -16.488 12.587 1.00 55.22 94 VAL A CA 1
ATOM 709 C C . VAL A 1 94 ? -14.293 -15.158 13.010 1.00 55.22 94 VAL A C 1
ATOM 711 O O . VAL A 1 94 ? -14.098 -14.923 14.203 1.00 55.22 94 VAL A O 1
ATOM 714 N N . LEU A 1 95 ? -14.040 -14.240 12.068 1.00 53.97 95 LEU A N 1
ATOM 715 C CA . LEU A 1 95 ? -13.604 -12.878 12.398 1.00 53.97 95 LEU A CA 1
ATOM 716 C C . LEU A 1 95 ? -14.673 -12.072 13.150 1.00 53.97 95 LEU A C 1
ATOM 718 O O . LEU A 1 95 ? -14.323 -11.128 13.852 1.00 53.97 95 LEU A O 1
ATOM 722 N N . THR A 1 96 ? -15.949 -12.458 13.066 1.00 58.31 96 THR A N 1
ATOM 723 C CA . THR A 1 96 ? -17.029 -11.840 13.854 1.00 58.31 96 THR A CA 1
ATOM 724 C C . THR A 1 96 ? -17.055 -12.321 15.307 1.00 58.31 96 THR A C 1
ATOM 726 O O . THR A 1 96 ? -17.720 -11.709 16.140 1.00 58.31 96 THR A O 1
ATOM 729 N N . TRP A 1 97 ? -16.341 -13.406 15.636 1.00 61.44 97 TRP A N 1
ATOM 730 C CA . TRP A 1 97 ? -16.350 -14.004 16.978 1.00 61.44 97 TRP A CA 1
ATOM 731 C C . TRP A 1 97 ? -15.227 -13.496 17.880 1.00 61.44 97 TRP A C 1
ATOM 733 O O . TRP A 1 97 ? -15.292 -13.668 19.098 1.00 61.44 97 TRP A O 1
ATOM 743 N N . LEU A 1 98 ? -14.189 -12.887 17.306 1.00 68.25 98 LEU A N 1
ATOM 744 C CA . LEU A 1 98 ? -13.123 -12.249 18.069 1.00 68.25 98 LEU A CA 1
ATOM 745 C C . LEU A 1 98 ? -13.434 -10.758 18.222 1.00 68.25 98 LEU A C 1
ATOM 747 O O . LEU A 1 98 ? -13.880 -10.135 17.258 1.00 68.25 98 LEU A O 1
ATOM 751 N N . PRO A 1 99 ? -13.187 -10.156 19.401 1.00 74.94 99 PRO A N 1
ATOM 752 C CA . PRO A 1 99 ? -13.308 -8.714 19.535 1.00 74.94 99 PRO A CA 1
ATOM 753 C C . PRO A 1 99 ? -12.365 -8.053 18.515 1.00 74.94 99 PRO A C 1
ATOM 755 O O . PRO A 1 99 ? -11.202 -8.466 18.416 1.00 74.94 99 PRO A O 1
ATOM 758 N N . PRO A 1 100 ? -12.838 -7.063 17.740 1.00 83.75 100 PRO A N 1
ATOM 759 C CA . PRO A 1 100 ? -12.019 -6.399 16.739 1.00 83.75 100 PRO A CA 1
ATOM 760 C C . PRO A 1 100 ? -10.885 -5.661 17.448 1.00 83.75 100 PRO A C 1
ATOM 762 O O . PRO A 1 100 ? -11.079 -4.595 18.015 1.00 83.75 100 PRO A O 1
ATOM 765 N N . THR A 1 101 ? -9.689 -6.242 17.468 1.00 90.38 101 THR A N 1
ATOM 766 C CA . THR A 1 101 ? -8.500 -5.530 17.951 1.00 90.38 101 THR A CA 1
ATOM 767 C C . THR A 1 101 ? -7.895 -4.734 16.795 1.00 90.38 101 THR A C 1
ATOM 769 O O . THR A 1 101 ? -7.936 -5.221 15.660 1.00 90.38 101 THR A O 1
ATOM 772 N N . PRO A 1 102 ? -7.284 -3.558 17.045 1.00 92.06 102 PRO A N 1
ATOM 773 C CA . PRO A 1 102 ? -6.624 -2.791 15.990 1.00 92.06 102 PRO A CA 1
ATOM 774 C C . PRO A 1 102 ? -5.623 -3.636 15.196 1.00 92.06 102 PRO A C 1
ATOM 776 O O . PRO A 1 102 ? -5.620 -3.581 13.973 1.00 92.06 102 PRO A O 1
ATOM 779 N N . GLN A 1 103 ? -4.835 -4.480 15.872 1.00 92.06 103 GLN A N 1
ATOM 780 C CA . GLN A 1 103 ? -3.868 -5.365 15.217 1.00 92.06 103 GLN A CA 1
ATOM 781 C C . GLN A 1 103 ? -4.546 -6.366 14.274 1.00 92.06 103 GLN A C 1
ATOM 783 O O . GLN A 1 103 ? -4.157 -6.466 13.116 1.00 92.06 103 GLN A O 1
ATOM 788 N N . LEU A 1 104 ? -5.583 -7.071 14.740 1.00 91.88 104 LEU A N 1
ATOM 789 C CA . LEU A 1 104 ? -6.284 -8.064 13.922 1.00 91.88 104 LEU A CA 1
ATOM 790 C C . LEU A 1 104 ? -6.920 -7.424 12.683 1.00 91.88 104 LEU A C 1
ATOM 792 O O . LEU A 1 104 ? -6.824 -7.973 11.586 1.00 91.88 104 LEU A O 1
ATOM 796 N N . LEU A 1 105 ? -7.556 -6.261 12.849 1.00 93.31 105 LEU A N 1
ATOM 797 C CA . LEU A 1 105 ? -8.142 -5.541 11.721 1.00 93.31 105 LEU A CA 1
ATOM 798 C C . LEU A 1 105 ? -7.069 -5.016 10.765 1.00 93.31 105 LEU A C 1
ATOM 800 O O . LEU A 1 105 ? -7.276 -5.038 9.555 1.00 93.31 105 LEU A O 1
ATOM 804 N N . THR A 1 106 ? -5.915 -4.592 11.281 1.00 94.56 106 THR A N 1
ATOM 805 C CA . THR A 1 106 ? -4.765 -4.172 10.468 1.00 94.56 106 THR A CA 1
ATOM 806 C C . THR A 1 106 ? -4.271 -5.325 9.607 1.00 94.56 106 THR A C 1
ATOM 808 O O . THR A 1 106 ? -4.229 -5.196 8.387 1.00 94.56 106 THR A O 1
ATOM 811 N N . ASP A 1 107 ? -4.000 -6.482 10.211 1.00 93.25 107 ASP A N 1
ATOM 812 C CA . ASP A 1 107 ? -3.522 -7.670 9.499 1.00 93.25 107 ASP A CA 1
ATOM 813 C C . ASP A 1 107 ? -4.535 -8.128 8.434 1.00 93.25 107 ASP A C 1
ATOM 815 O O . ASP A 1 107 ? -4.162 -8.427 7.296 1.00 93.25 107 ASP A O 1
ATOM 819 N N . ALA A 1 108 ? -5.833 -8.105 8.763 1.00 93.62 108 ALA A N 1
ATOM 820 C CA . ALA A 1 108 ? -6.905 -8.406 7.815 1.00 93.62 108 ALA A CA 1
ATOM 821 C C . ALA A 1 108 ? -6.960 -7.396 6.653 1.00 93.62 108 ALA A C 1
ATOM 823 O O . ALA A 1 108 ? -7.097 -7.799 5.497 1.00 93.62 108 ALA A O 1
ATOM 824 N N . THR A 1 109 ? -6.799 -6.099 6.941 1.00 94.81 109 THR A N 1
ATOM 825 C CA . THR A 1 109 ? -6.750 -5.029 5.928 1.00 94.81 109 THR A CA 1
ATOM 826 C C . THR A 1 109 ? -5.576 -5.232 4.981 1.00 94.81 109 THR A C 1
ATOM 828 O O . THR A 1 109 ? -5.752 -5.202 3.765 1.00 94.81 109 THR A O 1
ATOM 831 N N . LEU A 1 110 ? -4.384 -5.494 5.519 1.00 94.31 110 LEU A N 1
ATOM 832 C CA . LEU A 1 110 ? -3.173 -5.705 4.728 1.00 94.31 110 LEU A CA 1
ATOM 833 C C . LEU A 1 110 ? -3.272 -6.950 3.851 1.00 94.31 110 LEU A C 1
ATOM 835 O O . LEU A 1 110 ? -2.808 -6.934 2.708 1.00 94.31 110 LEU A O 1
ATOM 839 N N . LEU A 1 111 ? -3.890 -8.019 4.357 1.00 92.81 111 LEU A N 1
ATOM 840 C CA . LEU A 1 111 ? -4.092 -9.224 3.569 1.00 92.81 111 LEU A CA 1
ATOM 841 C C . LEU A 1 111 ? -5.089 -9.006 2.431 1.00 92.81 111 LEU A C 1
ATOM 843 O O . LEU A 1 111 ? -4.781 -9.359 1.291 1.00 92.81 111 LEU A O 1
ATOM 847 N N . LEU A 1 112 ? -6.255 -8.416 2.713 1.00 94.00 112 LEU A N 1
ATOM 848 C CA . LEU A 1 112 ? -7.238 -8.114 1.671 1.00 94.00 112 LEU A CA 1
ATOM 849 C C . LEU A 1 112 ? -6.666 -7.139 0.642 1.00 94.00 112 LEU A C 1
ATOM 851 O O . LEU A 1 112 ? -6.871 -7.336 -0.556 1.00 94.00 112 LEU A O 1
ATOM 855 N N . LEU A 1 113 ? -5.882 -6.149 1.078 1.00 94.62 113 LEU A N 1
ATOM 856 C CA . LEU A 1 113 ? -5.190 -5.226 0.182 1.00 94.62 113 LEU A CA 1
ATOM 857 C C . LEU A 1 113 ? -4.229 -5.974 -0.734 1.00 94.62 113 LEU A C 1
ATOM 859 O O . LEU A 1 113 ? -4.277 -5.803 -1.948 1.00 94.62 113 LEU A O 1
ATOM 863 N N . ARG A 1 114 ? -3.393 -6.851 -0.171 1.00 91.69 114 ARG A N 1
ATOM 864 C CA . ARG A 1 114 ? -2.470 -7.685 -0.946 1.00 91.69 114 ARG A CA 1
ATOM 865 C C . ARG A 1 114 ? -3.211 -8.528 -1.981 1.00 91.69 114 ARG A C 1
ATOM 867 O O . ARG A 1 114 ? -2.787 -8.584 -3.134 1.00 91.69 114 ARG A O 1
ATOM 874 N N . MET A 1 115 ? -4.306 -9.173 -1.584 1.00 91.75 115 MET A N 1
ATOM 875 C CA . MET A 1 115 ? -5.124 -9.983 -2.486 1.00 91.75 115 MET A CA 1
ATOM 876 C C . MET A 1 115 ? -5.781 -9.138 -3.584 1.00 91.75 115 MET A C 1
ATOM 878 O O . MET A 1 115 ? -5.823 -9.576 -4.730 1.00 91.75 115 MET A O 1
ATOM 882 N N . THR A 1 116 ? -6.218 -7.922 -3.254 1.00 93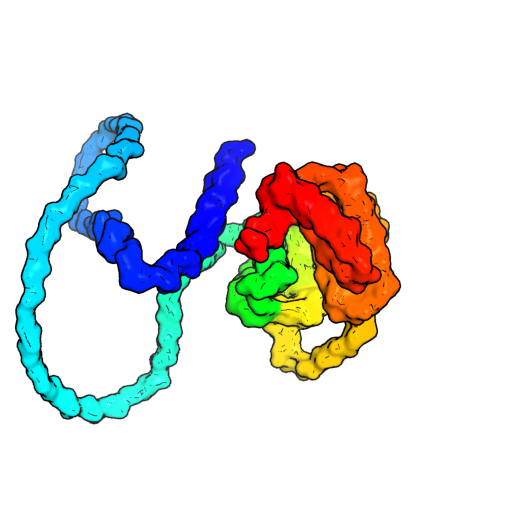.44 116 THR A N 1
ATOM 883 C CA . THR A 1 116 ? -6.835 -6.983 -4.203 1.00 93.44 116 THR A CA 1
ATOM 884 C C . THR A 1 116 ? -5.826 -6.476 -5.229 1.00 93.44 116 THR A C 1
ATOM 886 O O . THR A 1 116 ? -6.059 -6.582 -6.426 1.00 93.44 116 THR A O 1
ATOM 889 N N . ILE A 1 117 ? -4.651 -6.029 -4.778 1.00 92.00 117 ILE A N 1
ATOM 890 C CA . ILE A 1 117 ? -3.552 -5.570 -5.648 1.00 92.00 117 ILE A CA 1
ATOM 891 C C . ILE A 1 117 ? -3.064 -6.688 -6.577 1.00 92.00 117 ILE A C 1
ATOM 893 O O . ILE A 1 117 ? -2.666 -6.430 -7.708 1.00 92.00 117 ILE A O 1
ATOM 897 N N . SER A 1 118 ? -3.115 -7.936 -6.111 1.00 88.94 118 SER A N 1
ATOM 898 C CA . SER A 1 118 ? -2.744 -9.107 -6.911 1.00 88.94 118 SER A CA 1
ATOM 899 C C . SER A 1 118 ? -3.864 -9.583 -7.851 1.00 88.94 118 SER A C 1
ATOM 901 O O . SER A 1 118 ? -3.675 -10.571 -8.554 1.00 88.94 118 SER A O 1
ATOM 903 N N . GLY A 1 119 ? -5.036 -8.939 -7.840 1.00 89.81 119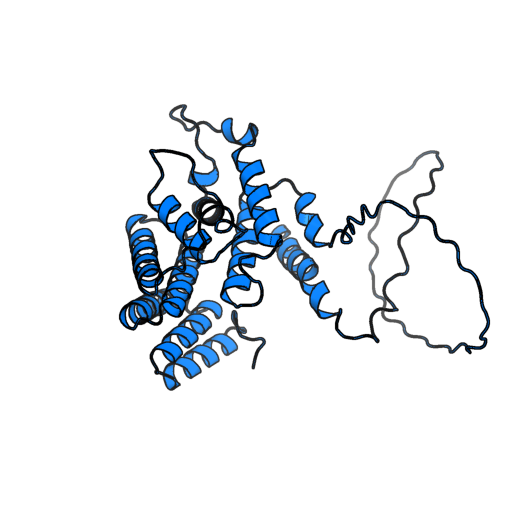 GLY A N 1
ATOM 904 C CA . GLY A 1 119 ? -6.182 -9.301 -8.678 1.00 89.81 119 GLY A CA 1
ATOM 905 C C . GLY A 1 119 ? -6.960 -10.544 -8.227 1.00 89.81 119 GLY A C 1
ATOM 906 O O . GLY A 1 119 ? -7.795 -11.038 -8.976 1.00 89.81 119 GLY A O 1
ATOM 907 N N . PHE A 1 120 ? -6.720 -11.071 -7.019 1.00 89.25 120 PHE A N 1
ATOM 908 C CA . PHE A 1 120 ? -7.481 -12.214 -6.485 1.00 89.25 120 PHE A CA 1
ATOM 909 C C . PHE A 1 120 ? -8.867 -11.823 -5.970 1.00 89.25 120 PHE A C 1
ATOM 911 O O . PHE A 1 120 ? -9.754 -12.667 -5.868 1.00 89.25 120 PHE A O 1
ATOM 918 N N . ILE A 1 121 ? -9.020 -10.568 -5.554 1.00 92.19 121 ILE A N 1
ATOM 919 C CA . ILE A 1 121 ? -10.235 -10.030 -4.948 1.00 92.19 121 ILE A CA 1
ATOM 920 C C . ILE A 1 121 ? -10.519 -8.685 -5.609 1.00 92.19 121 ILE A C 1
ATOM 922 O O . ILE A 1 121 ? -9.605 -7.896 -5.820 1.00 92.19 121 ILE A O 1
ATOM 926 N N . ASN A 1 122 ? -11.781 -8.409 -5.922 1.00 92.56 122 ASN A N 1
ATOM 927 C CA . ASN A 1 122 ? -12.181 -7.094 -6.418 1.00 92.56 122 ASN A CA 1
ATOM 928 C C . ASN A 1 122 ? -12.298 -6.098 -5.252 1.00 92.56 122 ASN A C 1
ATOM 930 O O . ASN A 1 122 ? -12.697 -6.478 -4.153 1.00 92.56 122 ASN A O 1
ATOM 934 N N . GLY A 1 123 ? -12.034 -4.809 -5.484 1.00 90.62 123 GLY A N 1
ATOM 935 C CA . GLY A 1 123 ? -12.216 -3.779 -4.445 1.00 90.62 123 GLY A CA 1
ATOM 936 C C . GLY A 1 123 ? -13.638 -3.742 -3.860 1.00 90.62 123 GLY A C 1
ATOM 937 O O . GLY A 1 123 ? -13.823 -3.537 -2.659 1.00 90.62 123 GLY A O 1
ATOM 938 N N . ASP A 1 124 ? -14.633 -4.071 -4.688 1.00 90.31 124 ASP A N 1
ATOM 939 C CA . ASP A 1 124 ? -16.057 -4.111 -4.330 1.00 90.31 124 ASP A CA 1
ATOM 940 C C . ASP A 1 124 ? -16.502 -5.372 -3.556 1.00 90.31 124 ASP A C 1
ATOM 942 O O . ASP A 1 124 ? -17.694 -5.541 -3.274 1.00 90.31 124 ASP A O 1
ATOM 946 N N . ASP A 1 125 ? -15.575 -6.274 -3.223 1.00 91.88 125 ASP A N 1
ATOM 947 C CA . ASP A 1 125 ? -15.864 -7.523 -2.515 1.00 91.88 125 ASP A CA 1
ATOM 948 C C . ASP A 1 125 ? -16.492 -7.279 -1.126 1.00 91.88 125 ASP A C 1
ATOM 950 O O . ASP A 1 125 ? -16.105 -6.377 -0.375 1.00 91.88 125 ASP A O 1
ATOM 954 N N . ASN A 1 126 ? -17.470 -8.113 -0.751 1.00 88.50 126 ASN A N 1
ATOM 955 C CA . ASN A 1 126 ? -18.206 -7.987 0.511 1.00 88.50 126 ASN A CA 1
ATOM 956 C C . ASN A 1 126 ? -17.296 -8.075 1.752 1.00 88.50 126 ASN A C 1
ATOM 958 O O . ASN A 1 126 ? -17.630 -7.499 2.793 1.00 88.50 126 ASN A O 1
ATOM 962 N N . ARG A 1 127 ? -16.133 -8.734 1.652 1.00 91.75 127 ARG A N 1
ATOM 963 C CA . ARG A 1 127 ? -15.136 -8.812 2.733 1.00 91.75 127 ARG A CA 1
ATOM 964 C C . ARG A 1 127 ? -14.586 -7.439 3.101 1.00 91.75 127 ARG A C 1
ATOM 966 O O . ARG A 1 127 ? -14.435 -7.148 4.287 1.00 91.75 127 ARG A O 1
ATOM 973 N N . TRP A 1 128 ? -14.386 -6.554 2.123 1.00 94.19 128 TRP A N 1
ATOM 974 C CA . TRP A 1 128 ? -13.994 -5.172 2.396 1.00 94.19 128 TRP A CA 1
ATOM 975 C C . TRP A 1 128 ? -15.077 -4.403 3.151 1.00 94.19 128 TRP A C 1
ATOM 977 O O . TRP A 1 128 ? -14.779 -3.655 4.080 1.00 94.19 128 TRP A O 1
ATOM 987 N N . HIS A 1 129 ? -16.346 -4.621 2.806 1.00 90.25 129 HIS A N 1
ATOM 988 C CA . HIS A 1 129 ? -17.468 -3.999 3.507 1.00 90.25 129 HIS A CA 1
ATOM 989 C C . HIS A 1 129 ? -17.604 -4.508 4.954 1.00 90.25 129 HIS A C 1
ATOM 991 O O . HIS A 1 129 ? -17.867 -3.731 5.876 1.00 90.25 129 HIS A O 1
ATOM 997 N N . ALA A 1 130 ? -17.408 -5.810 5.186 1.00 90.19 130 ALA A N 1
ATOM 998 C CA . ALA A 1 130 ? -17.365 -6.378 6.533 1.00 90.19 130 ALA A CA 1
ATOM 999 C C . ALA A 1 130 ? -16.226 -5.769 7.366 1.00 90.19 130 ALA A C 1
ATOM 1001 O O . ALA A 1 130 ? -16.457 -5.320 8.489 1.00 90.19 130 ALA A O 1
ATOM 1002 N N . LEU A 1 131 ? -15.031 -5.665 6.783 1.00 93.25 131 LEU A N 1
ATOM 1003 C CA . LEU A 1 131 ? -13.864 -5.079 7.434 1.00 93.25 131 LEU A CA 1
ATOM 1004 C C . LEU A 1 131 ? -14.056 -3.585 7.747 1.00 93.25 131 LEU A C 1
ATOM 1006 O O . LEU A 1 131 ? -13.761 -3.148 8.857 1.00 93.25 131 LEU A O 1
ATOM 1010 N N . ARG A 1 132 ? -14.627 -2.810 6.817 1.00 92.31 132 ARG A N 1
ATOM 1011 C CA . ARG A 1 132 ? -14.986 -1.399 7.034 1.00 92.31 132 ARG A CA 1
ATOM 1012 C C . ARG A 1 132 ? -15.950 -1.239 8.211 1.00 92.31 132 ARG A C 1
ATOM 1014 O O . ARG A 1 132 ? -15.742 -0.375 9.057 1.00 92.31 132 ARG A O 1
ATOM 1021 N N . ARG A 1 133 ? -16.987 -2.084 8.299 1.00 89.75 133 ARG A N 1
ATOM 1022 C CA . ARG A 1 133 ? -17.921 -2.089 9.442 1.00 89.75 133 ARG A CA 1
ATOM 1023 C C . ARG A 1 133 ? -17.213 -2.413 10.756 1.00 89.75 133 ARG A C 1
ATOM 1025 O O . ARG A 1 133 ? -17.478 -1.746 11.749 1.00 89.75 133 ARG A O 1
ATOM 1032 N N . ALA A 1 134 ? -16.300 -3.383 10.758 1.00 91.25 134 ALA A N 1
ATOM 1033 C CA . ALA A 1 134 ? -15.531 -3.731 11.950 1.00 91.25 134 ALA A CA 1
ATOM 1034 C C . ALA A 1 134 ? -14.650 -2.564 12.431 1.00 91.25 134 ALA A C 1
ATOM 1036 O O . ALA A 1 134 ? -14.620 -2.277 13.627 1.00 91.25 134 ALA A O 1
ATOM 1037 N N . TRP A 1 135 ? -14.004 -1.845 11.508 1.00 92.38 135 TRP A N 1
ATOM 1038 C CA . TRP A 1 135 ? -13.253 -0.630 11.831 1.00 92.38 135 TRP A CA 1
ATOM 1039 C C . TRP A 1 135 ? -14.139 0.476 12.412 1.00 92.38 135 TRP A C 1
ATOM 1041 O O . TRP A 1 135 ? -13.758 1.075 13.415 1.00 92.38 135 TRP A O 1
ATOM 1051 N N . LYS A 1 136 ? -15.331 0.715 11.842 1.00 90.12 136 LYS A N 1
ATOM 1052 C CA . LYS A 1 136 ? -16.293 1.687 12.396 1.00 90.12 136 LYS A CA 1
ATOM 1053 C C . LYS A 1 136 ? -16.686 1.335 13.827 1.00 90.12 136 LYS A C 1
ATOM 1055 O O . LYS A 1 136 ? -16.529 2.164 14.713 1.00 90.12 136 LYS A O 1
ATOM 1060 N N . VAL A 1 137 ? -17.095 0.086 14.065 1.00 89.75 137 VAL A N 1
ATOM 1061 C CA . VAL A 1 137 ? -17.472 -0.396 15.405 1.00 89.75 137 VAL A CA 1
ATOM 1062 C C . VAL A 1 137 ? -16.325 -0.230 16.400 1.00 89.75 137 VAL A C 1
ATOM 1064 O O . VAL A 1 137 ? -16.556 0.177 17.535 1.00 89.75 137 VAL A O 1
ATOM 1067 N N . LEU A 1 138 ? -15.087 -0.518 15.987 1.00 89.56 138 LEU A N 1
ATOM 1068 C CA . LEU A 1 138 ? -13.918 -0.346 16.844 1.00 89.56 138 LEU A CA 1
ATOM 1069 C C . LEU A 1 138 ? -13.685 1.125 17.215 1.00 89.56 138 LEU A C 1
ATOM 1071 O O . LEU A 1 138 ? -13.454 1.419 18.382 1.00 89.56 138 LEU A O 1
ATOM 1075 N N . ILE A 1 139 ? -13.744 2.042 16.246 1.00 87.75 139 ILE A N 1
ATOM 1076 C CA . ILE A 1 139 ? -13.465 3.471 16.468 1.00 87.75 139 ILE A CA 1
ATOM 1077 C C . ILE A 1 139 ? -14.596 4.165 17.232 1.00 87.75 139 ILE A C 1
ATOM 1079 O O . ILE A 1 139 ? -14.328 5.014 18.078 1.00 87.75 139 ILE A O 1
ATOM 1083 N N . GLU A 1 140 ? -15.845 3.791 16.963 1.00 87.19 140 GLU A N 1
ATOM 1084 C CA . GLU A 1 140 ? -17.032 4.322 17.643 1.00 87.19 140 GLU A CA 1
ATOM 1085 C C . GLU A 1 140 ? -17.225 3.718 19.046 1.00 87.19 140 GLU A C 1
ATOM 1087 O O . GLU A 1 140 ? -18.049 4.206 19.822 1.00 87.19 140 GLU A O 1
ATOM 1092 N N . SER A 1 141 ? -16.470 2.669 19.398 1.00 86.62 141 SER A N 1
ATOM 1093 C CA . SER A 1 141 ? -16.581 2.018 20.701 1.00 86.62 141 SER A CA 1
ATOM 1094 C C . SER A 1 141 ? -16.212 2.980 21.843 1.00 86.62 141 SER A C 1
ATOM 1096 O O . SER A 1 141 ? -15.116 3.554 21.843 1.00 86.62 141 SER A O 1
ATOM 1098 N N . PRO A 1 142 ? -17.065 3.118 22.877 1.00 79.75 142 PRO A N 1
ATOM 1099 C CA . PRO A 1 142 ? -16.810 4.012 24.006 1.00 79.75 142 PRO A CA 1
ATOM 1100 C C . PRO A 1 142 ? -15.543 3.640 24.785 1.00 79.75 142 PRO A C 1
ATOM 1102 O O . PRO A 1 142 ? -14.919 4.518 25.382 1.00 79.75 142 PRO A O 1
ATOM 1105 N N . ASP A 1 143 ? -15.114 2.378 24.742 1.00 78.50 143 ASP A N 1
ATOM 1106 C CA . ASP A 1 143 ? -13.897 1.916 25.416 1.00 78.50 143 ASP A CA 1
ATOM 1107 C C . ASP A 1 143 ? -12.631 2.571 24.842 1.00 78.50 143 ASP A C 1
ATOM 1109 O O . ASP A 1 143 ? -11.686 2.845 25.582 1.00 78.50 143 ASP A O 1
ATOM 1113 N N . MET A 1 144 ? -12.626 2.920 23.549 1.00 71.00 144 MET A N 1
ATOM 1114 C CA . MET A 1 144 ? -11.492 3.604 22.911 1.00 71.00 144 MET A CA 1
ATOM 1115 C C . MET A 1 144 ? -11.369 5.070 23.343 1.00 71.00 144 MET A C 1
ATOM 1117 O O . MET A 1 144 ? -10.274 5.626 23.310 1.00 71.00 144 MET A O 1
ATOM 1121 N N . SER A 1 145 ? -12.462 5.688 23.806 1.00 67.38 145 SER A N 1
ATOM 1122 C CA . SER A 1 145 ? -12.468 7.077 24.293 1.00 67.38 145 SER A CA 1
ATOM 1123 C C . SER A 1 145 ? -11.878 7.243 25.701 1.00 67.38 145 SER A C 1
ATOM 1125 O O . SER A 1 145 ? -11.594 8.362 26.131 1.00 67.38 145 SER A O 1
ATOM 1127 N N . GLN A 1 146 ? -11.677 6.138 26.430 1.00 69.25 146 GLN A N 1
ATOM 1128 C CA . GLN A 1 146 ? -11.173 6.167 27.806 1.00 69.25 146 GLN A CA 1
ATOM 1129 C C . GLN A 1 146 ? -9.649 6.356 27.888 1.00 69.25 146 GLN A C 1
ATOM 1131 O O . GLN A 1 146 ? -9.137 6.714 28.951 1.00 69.25 146 GLN A O 1
ATOM 1136 N N . PHE A 1 147 ? -8.920 6.172 26.783 1.00 67.94 147 PHE A N 1
ATOM 1137 C CA . PHE A 1 147 ? -7.482 6.430 26.724 1.00 67.94 147 PHE A CA 1
ATOM 1138 C C . PHE A 1 147 ? -7.216 7.934 26.577 1.00 67.94 147 PHE A C 1
ATOM 1140 O O . PHE A 1 147 ? -7.385 8.522 25.510 1.00 67.94 147 PHE A O 1
ATOM 1147 N N . LYS A 1 148 ? -6.799 8.571 27.674 1.00 65.81 148 LYS A N 1
ATOM 1148 C CA . LYS A 1 148 ? -6.322 9.961 27.679 1.00 65.81 148 LYS A CA 1
ATOM 1149 C C . LYS A 1 148 ? -4.798 9.993 27.556 1.00 65.81 148 LYS A C 1
ATOM 1151 O O . LYS A 1 148 ? -4.137 9.127 28.129 1.00 65.81 148 LYS A O 1
ATOM 1156 N N . ASP A 1 149 ? -4.240 10.969 26.840 1.00 68.69 149 ASP A N 1
ATOM 1157 C CA . ASP A 1 149 ? -2.800 11.259 26.932 1.00 68.69 149 ASP A CA 1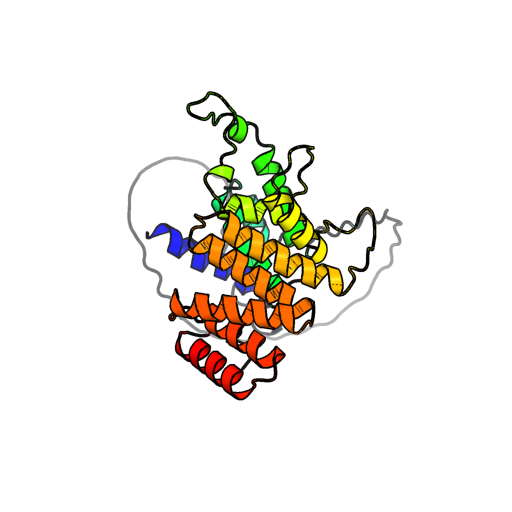
ATOM 1158 C C . ASP A 1 149 ? -2.468 11.782 28.330 1.00 68.69 149 ASP A C 1
ATOM 1160 O O . ASP A 1 149 ? -3.328 12.181 29.119 1.00 68.69 149 ASP A O 1
ATOM 1164 N N . GLU A 1 150 ? -1.168 11.843 28.599 1.00 70.75 150 GLU A N 1
ATOM 1165 C CA . GLU A 1 150 ? -0.580 12.569 29.722 1.00 70.75 150 GLU A CA 1
ATOM 1166 C C . GLU A 1 150 ? -1.021 14.049 29.788 1.00 70.75 150 GLU A C 1
ATOM 1168 O O . GLU A 1 150 ? -0.888 14.678 30.836 1.00 70.75 150 GLU A O 1
ATOM 1173 N N . PHE A 1 151 ? -1.602 14.598 28.712 1.00 72.00 151 PHE A N 1
ATOM 1174 C CA . PHE A 1 151 ? -2.131 15.962 28.624 1.00 72.00 151 PHE A CA 1
ATOM 1175 C C . PHE A 1 151 ? -3.662 16.046 28.800 1.00 72.00 151 PHE A C 1
ATOM 1177 O O . PHE A 1 151 ? -4.241 17.127 28.679 1.00 72.00 151 PHE A O 1
ATOM 1184 N N . GLY A 1 152 ? -4.333 14.938 29.137 1.00 59.28 152 GLY A N 1
ATOM 1185 C CA . GLY A 1 152 ? -5.774 14.880 29.390 1.00 59.28 152 GLY A CA 1
ATOM 1186 C C . GLY A 1 152 ? -6.672 14.957 28.148 1.00 59.28 152 GLY A C 1
ATOM 1187 O O . GLY A 1 152 ? -7.898 14.954 28.301 1.00 59.28 152 GLY A O 1
ATOM 1188 N N . GLY A 1 153 ? -6.101 15.001 26.945 1.00 58.03 153 GLY A N 1
ATOM 1189 C CA . GLY A 1 153 ? -6.798 14.889 25.669 1.00 58.03 153 GLY A CA 1
ATOM 1190 C C . GLY A 1 153 ? -7.076 13.428 25.294 1.00 58.03 153 GLY A C 1
ATOM 1191 O O . GLY A 1 153 ? -6.356 12.528 25.724 1.00 58.03 153 GLY A O 1
ATOM 1192 N N . PRO A 1 154 ? -8.134 13.139 24.515 1.00 51.28 154 PRO A N 1
ATOM 1193 C CA . PRO A 1 154 ? -8.386 11.789 24.024 1.00 51.28 154 PRO A CA 1
ATOM 1194 C C . PRO A 1 154 ? -7.265 11.374 23.060 1.00 51.28 154 PRO A C 1
ATOM 1196 O O . PRO A 1 154 ? -7.155 11.896 21.946 1.00 51.28 154 PRO A O 1
ATOM 1199 N N . VAL A 1 155 ? -6.433 10.415 23.470 1.00 55.91 155 VAL A N 1
ATOM 1200 C CA . VAL A 1 155 ? -5.494 9.769 22.553 1.00 55.91 155 VAL A CA 1
ATOM 1201 C C . VAL A 1 155 ? -6.274 8.723 21.809 1.00 55.91 155 VAL A C 1
ATOM 1203 O O . VAL A 1 155 ? -6.627 7.681 22.354 1.00 55.91 155 VAL A O 1
ATOM 1206 N N . SER A 1 156 ? -6.505 8.977 20.527 1.00 71.12 156 SER A N 1
ATOM 1207 C CA . SER A 1 156 ? -6.884 7.890 19.640 1.00 71.12 156 SER A CA 1
ATOM 1208 C C . SER A 1 156 ? -5.754 6.863 19.684 1.00 71.12 156 SER A C 1
ATOM 1210 O O . SER A 1 156 ? -4.648 7.146 19.225 1.00 71.12 156 SER A O 1
ATOM 1212 N N . MET A 1 157 ? -6.015 5.689 20.266 1.00 80.00 157 MET A N 1
ATOM 1213 C CA . MET A 1 157 ? -5.088 4.550 20.337 1.00 80.00 157 MET A CA 1
ATOM 1214 C C . MET A 1 157 ? -4.437 4.264 18.971 1.00 80.00 157 MET A C 1
ATOM 1216 O O . MET A 1 157 ? -3.272 3.878 18.904 1.00 80.00 157 MET A O 1
ATOM 1220 N N . LEU A 1 158 ? -5.144 4.554 17.875 1.00 83.88 158 LEU A N 1
ATOM 1221 C CA . LEU A 1 158 ? -4.636 4.436 16.510 1.00 83.88 158 LEU A CA 1
ATOM 1222 C C . LEU A 1 158 ? -3.440 5.351 16.224 1.00 83.88 158 LEU A C 1
ATOM 1224 O O . LEU A 1 158 ? -2.542 4.942 15.501 1.00 83.88 158 LEU A O 1
ATOM 1228 N N . LYS A 1 159 ? -3.346 6.537 16.838 1.00 82.06 159 LYS A N 1
ATOM 1229 C CA . LYS A 1 159 ? -2.172 7.419 16.688 1.00 82.06 159 LYS A CA 1
ATOM 1230 C C . LYS A 1 159 ? -0.881 6.765 17.182 1.00 82.06 159 LYS A C 1
ATOM 1232 O O . LYS A 1 159 ? 0.187 7.084 16.675 1.00 82.06 159 LYS A O 1
ATOM 1237 N N . SER A 1 160 ? -0.976 5.848 18.148 1.00 85.56 160 SER A N 1
ATOM 1238 C CA . SER A 1 160 ? 0.173 5.073 18.641 1.00 85.56 160 SER A CA 1
ATOM 1239 C C . SER A 1 160 ? 0.503 3.847 17.779 1.00 85.56 160 SER A C 1
ATOM 1241 O O . SER A 1 160 ? 1.524 3.201 17.998 1.00 85.56 160 SER A O 1
ATOM 1243 N N . MET A 1 161 ? -0.345 3.530 16.795 1.00 90.56 161 MET A N 1
ATOM 1244 C CA . MET A 1 161 ? -0.216 2.388 15.893 1.00 90.56 161 MET A CA 1
ATOM 1245 C C . MET A 1 161 ? -0.286 2.881 14.438 1.00 90.56 161 MET A C 1
ATOM 1247 O O . MET A 1 161 ? -1.343 2.778 13.810 1.00 90.56 161 MET A O 1
ATOM 1251 N N . PRO A 1 162 ? 0.818 3.414 13.883 1.00 90.56 162 PRO A N 1
ATOM 1252 C CA . PRO A 1 162 ? 0.815 4.091 12.584 1.00 90.56 162 PRO A CA 1
ATOM 1253 C C . PRO A 1 162 ? 0.251 3.224 11.449 1.00 90.56 162 PRO A C 1
ATOM 1255 O O . PRO A 1 162 ? -0.534 3.707 10.634 1.00 90.56 162 PRO A O 1
ATOM 1258 N N . LEU A 1 163 ? 0.566 1.926 11.453 1.00 92.94 163 LEU A N 1
ATOM 1259 C CA . LEU A 1 163 ? 0.045 0.960 10.487 1.00 92.94 163 LEU A CA 1
ATOM 1260 C C . LEU A 1 163 ? -1.473 0.769 10.599 1.00 92.94 163 LEU A C 1
ATOM 1262 O O . LEU A 1 163 ? -2.167 0.731 9.587 1.00 92.94 163 LEU A O 1
ATOM 1266 N N . ALA A 1 164 ? -1.995 0.672 11.825 1.00 93.31 164 ALA A N 1
ATOM 1267 C CA . ALA A 1 164 ? -3.428 0.525 12.073 1.00 93.31 164 ALA A CA 1
ATOM 1268 C C . ALA A 1 164 ? -4.192 1.788 11.678 1.00 93.31 164 ALA A C 1
ATOM 1270 O O . ALA A 1 164 ? -5.260 1.705 11.074 1.00 93.31 164 ALA A O 1
ATOM 1271 N N . TYR A 1 165 ? -3.615 2.954 11.972 1.00 92.19 165 TYR A N 1
ATOM 1272 C CA . TYR A 1 165 ? -4.133 4.234 11.517 1.00 92.19 165 TYR A CA 1
ATOM 1273 C C . TYR A 1 165 ? -4.204 4.272 9.990 1.00 92.19 165 TYR A C 1
ATOM 1275 O O . TYR A 1 165 ? -5.299 4.414 9.456 1.00 92.19 165 TYR A O 1
ATOM 1283 N N . ALA A 1 166 ? -3.095 4.012 9.290 1.00 92.94 166 ALA A N 1
ATOM 1284 C CA . ALA A 1 166 ? -3.057 4.002 7.829 1.00 92.94 166 ALA A CA 1
ATOM 1285 C C . ALA A 1 166 ? -4.046 2.992 7.209 1.00 92.94 166 ALA A C 1
ATOM 1287 O O . ALA A 1 166 ? -4.782 3.327 6.280 1.00 92.94 166 ALA A O 1
ATOM 1288 N N . ALA A 1 167 ? -4.120 1.777 7.760 1.00 94.75 167 ALA A N 1
ATOM 1289 C CA . ALA A 1 167 ? -5.061 0.743 7.336 1.00 94.75 167 ALA A CA 1
ATOM 1290 C C . ALA A 1 167 ? -6.527 1.178 7.511 1.00 94.75 167 ALA A C 1
ATOM 1292 O O . ALA A 1 167 ? -7.344 0.978 6.613 1.00 94.75 167 ALA A O 1
ATOM 1293 N N . SER A 1 168 ? -6.864 1.800 8.644 1.00 94.44 168 SER A N 1
ATOM 1294 C CA . SER A 1 168 ? -8.218 2.300 8.897 1.00 94.44 168 SER A CA 1
ATOM 1295 C C . SER A 1 168 ? -8.586 3.468 7.976 1.00 94.44 168 SER A C 1
ATOM 1297 O O . SER A 1 168 ? -9.691 3.491 7.433 1.00 94.44 168 SER A O 1
ATOM 1299 N N . SER A 1 169 ? -7.648 4.385 7.720 1.00 93.75 169 SER A N 1
ATOM 1300 C CA . SER A 1 169 ? -7.842 5.554 6.855 1.00 93.75 169 SER A CA 1
ATOM 1301 C C . SER A 1 169 ? -8.076 5.185 5.396 1.00 93.75 169 SER A C 1
ATOM 1303 O O . SER A 1 169 ? -8.733 5.924 4.676 1.00 93.75 169 SER A O 1
ATOM 1305 N N . LEU A 1 170 ? -7.588 4.021 4.967 1.00 94.44 170 LEU A N 1
ATOM 1306 C CA . LEU A 1 170 ? -7.872 3.472 3.645 1.00 94.44 170 LEU A CA 1
ATOM 1307 C C . LEU A 1 170 ? -9.360 3.101 3.470 1.00 94.44 170 LEU A C 1
ATOM 1309 O O . LEU A 1 170 ? -9.866 3.087 2.354 1.00 94.44 170 LEU A O 1
ATOM 1313 N N . LEU A 1 171 ? -10.071 2.775 4.556 1.00 93.81 171 LEU A N 1
ATOM 1314 C CA . LEU A 1 171 ? -11.453 2.270 4.515 1.00 93.81 171 LEU A CA 1
ATOM 1315 C C . LEU A 1 171 ? -12.493 3.250 5.052 1.00 93.81 171 LEU A C 1
ATOM 1317 O O . LEU A 1 171 ? -13.689 3.121 4.763 1.00 93.81 171 LEU A O 1
ATOM 1321 N N . LEU A 1 172 ? -12.071 4.189 5.887 1.00 92.50 172 LEU A N 1
ATOM 1322 C CA . LEU A 1 172 ? -12.953 5.127 6.554 1.00 92.50 172 LEU A CA 1
ATOM 1323 C C . LEU A 1 172 ? -12.816 6.514 5.943 1.00 92.50 172 LEU A C 1
ATOM 1325 O O . LEU A 1 172 ? -11.731 6.967 5.589 1.00 92.50 172 LEU A O 1
ATOM 1329 N N . GLU A 1 173 ? -13.950 7.188 5.820 1.00 88.31 173 GLU A N 1
ATOM 1330 C CA . GLU A 1 173 ? -13.975 8.608 5.506 1.00 88.31 173 GLU A CA 1
ATOM 1331 C C . GLU A 1 173 ? -13.916 9.353 6.824 1.00 88.31 173 GLU A C 1
ATOM 1333 O O . GLU A 1 173 ? -14.705 9.080 7.733 1.00 88.31 173 GLU A O 1
ATOM 1338 N N . GLU A 1 174 ? -12.972 10.276 6.945 1.00 78.38 174 GLU A N 1
ATOM 1339 C CA . GLU A 1 174 ? -12.976 11.159 8.094 1.00 78.38 174 GLU A CA 1
ATOM 1340 C C . GLU A 1 174 ? -14.073 12.210 7.924 1.00 78.38 174 GLU A C 1
ATOM 1342 O O . GLU A 1 174 ? -14.022 13.059 7.036 1.00 78.38 174 GLU A O 1
ATOM 1347 N N . SER A 1 175 ? -15.061 12.174 8.811 1.00 66.94 175 SER A N 1
ATOM 1348 C CA . SER A 1 175 ? -16.048 13.237 8.951 1.00 66.94 175 SER A CA 1
ATOM 1349 C C . SER A 1 175 ? -15.473 14.339 9.853 1.00 66.94 175 SER A C 1
ATOM 1351 O O . SER A 1 175 ? -15.638 14.288 11.073 1.00 66.94 175 SER A O 1
ATOM 1353 N N . GLY A 1 176 ? -14.754 15.314 9.290 1.00 71.69 176 GLY A N 1
ATOM 1354 C CA . GLY A 1 176 ? -14.258 16.464 10.057 1.00 71.69 176 GLY A CA 1
ATOM 1355 C C . GLY A 1 176 ? -13.505 17.514 9.233 1.00 71.69 176 GLY A C 1
ATOM 1356 O O . GLY A 1 176 ? -12.959 17.213 8.178 1.00 71.69 176 GLY A O 1
ATOM 1357 N N . GLU A 1 177 ? -13.459 18.755 9.729 1.00 63.91 177 GLU A N 1
ATOM 1358 C CA . GLU A 1 177 ? -12.767 19.890 9.082 1.00 63.91 177 GLU A CA 1
ATOM 1359 C C . GLU A 1 177 ? -11.246 19.920 9.348 1.00 63.91 177 GLU A C 1
ATOM 1361 O O . GLU A 1 177 ? -10.510 20.602 8.642 1.00 63.91 177 GLU A O 1
ATOM 1366 N N . SER A 1 178 ? -10.744 19.170 10.338 1.00 63.97 178 SER A N 1
ATOM 1367 C CA . SER A 1 178 ? -9.318 19.138 10.718 1.00 63.97 178 SER A CA 1
ATOM 1368 C C . SER A 1 178 ? -8.642 17.810 10.365 1.00 63.97 178 SER A C 1
ATOM 1370 O O . SER A 1 178 ? -7.917 17.230 11.180 1.00 63.97 178 SER A O 1
ATOM 1372 N N . THR A 1 179 ? -8.958 17.267 9.196 1.00 68.31 179 THR A N 1
ATOM 1373 C CA . THR A 1 179 ? -8.502 15.935 8.797 1.00 68.31 179 THR A CA 1
ATOM 1374 C C . THR A 1 179 ? -7.026 15.956 8.444 1.00 68.31 179 THR A C 1
ATOM 1376 O O . THR A 1 179 ? -6.518 16.879 7.806 1.00 68.31 179 THR A O 1
ATOM 1379 N N . ASN A 1 180 ? -6.309 14.948 8.933 1.00 86.50 180 ASN A N 1
ATOM 1380 C CA . ASN A 1 180 ? -4.887 14.812 8.666 1.00 86.50 180 ASN A CA 1
ATOM 1381 C C . ASN A 1 180 ? -4.709 14.568 7.162 1.00 86.50 180 ASN A C 1
ATOM 1383 O O . ASN A 1 180 ? -5.400 13.720 6.597 1.00 86.50 180 ASN A O 1
ATOM 1387 N N . GLN A 1 181 ? -3.776 15.269 6.513 1.00 90.31 181 GLN A N 1
ATOM 1388 C CA . GLN A 1 181 ? -3.480 15.087 5.089 1.00 90.31 181 GLN A CA 1
ATOM 1389 C C . GLN A 1 181 ? -3.225 13.605 4.750 1.00 90.31 181 GLN A C 1
ATOM 1391 O O . GLN A 1 181 ? -3.697 13.118 3.723 1.00 90.31 181 GLN A O 1
ATOM 1396 N N . THR A 1 182 ? -2.578 12.862 5.659 1.00 89.88 182 THR A N 1
ATOM 1397 C CA . THR A 1 182 ? -2.415 11.397 5.597 1.00 89.88 182 THR A CA 1
ATOM 1398 C C . THR A 1 182 ? -3.729 10.678 5.306 1.00 89.88 182 THR A C 1
ATOM 1400 O O . THR A 1 182 ? -3.804 9.822 4.427 1.00 89.88 182 THR A O 1
ATOM 1403 N N . ASN A 1 183 ? -4.773 11.025 6.053 1.00 89.50 183 ASN A N 1
ATOM 1404 C CA . ASN A 1 183 ? -6.047 10.327 6.024 1.00 89.50 183 ASN A CA 1
ATOM 1405 C C . ASN A 1 183 ? -6.862 10.693 4.799 1.00 89.50 183 ASN A C 1
ATOM 1407 O O . ASN A 1 183 ? -7.490 9.817 4.219 1.00 89.50 183 ASN A O 1
ATOM 1411 N N . GLN A 1 184 ? -6.787 11.947 4.359 1.00 91.75 184 GLN A N 1
ATOM 1412 C CA . GLN A 1 184 ? -7.403 12.369 3.106 1.00 91.75 184 GLN A CA 1
ATOM 1413 C C . GLN A 1 184 ? -6.806 11.609 1.915 1.00 91.75 184 GLN A C 1
ATOM 1415 O O . GLN A 1 184 ? -7.553 11.043 1.118 1.00 91.75 184 GLN A O 1
ATOM 1420 N N . ILE A 1 185 ? -5.471 11.532 1.828 1.00 94.12 185 ILE A N 1
ATOM 1421 C CA . ILE A 1 185 ? -4.772 10.824 0.744 1.00 94.12 185 ILE A CA 1
ATOM 1422 C C . ILE A 1 185 ? -5.115 9.331 0.766 1.00 94.12 185 ILE A C 1
ATOM 1424 O O . ILE A 1 185 ? -5.470 8.765 -0.266 1.00 94.12 185 ILE A O 1
ATOM 1428 N N . LEU A 1 186 ? -5.053 8.685 1.935 1.00 94.62 186 LEU A N 1
ATOM 1429 C CA . LEU A 1 186 ? -5.352 7.257 2.058 1.00 94.62 186 LEU A CA 1
ATOM 1430 C C . LEU A 1 186 ? -6.827 6.939 1.798 1.00 94.62 186 LEU A C 1
ATOM 1432 O O . LEU A 1 186 ? -7.120 5.972 1.103 1.00 94.62 186 LEU A O 1
ATOM 1436 N N . SER A 1 187 ? -7.752 7.763 2.285 1.00 93.62 187 SER A N 1
ATOM 1437 C CA . SER A 1 187 ? -9.184 7.582 2.031 1.00 93.62 187 SER A CA 1
ATOM 1438 C C . SER A 1 187 ? -9.501 7.744 0.544 1.00 93.62 187 SER A C 1
ATOM 1440 O O . SER A 1 187 ? -10.228 6.932 -0.030 1.00 93.62 187 SER A O 1
ATOM 1442 N N . LEU A 1 188 ? -8.884 8.728 -0.121 1.00 93.25 188 LEU A N 1
ATOM 1443 C CA . LEU A 1 188 ? -8.989 8.897 -1.569 1.00 93.25 188 LEU A CA 1
ATOM 1444 C C . LEU A 1 188 ? -8.387 7.701 -2.322 1.00 93.25 188 LEU A C 1
ATOM 1446 O O . L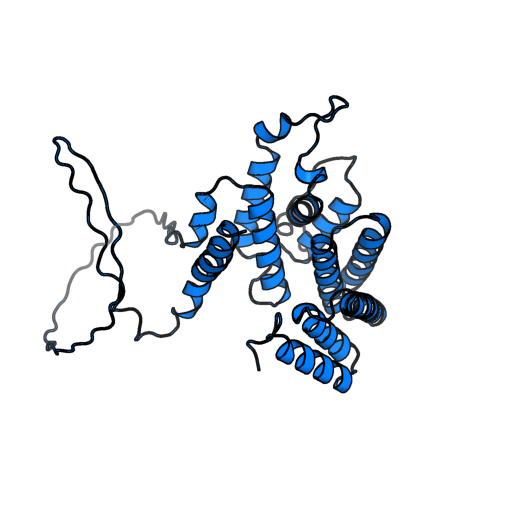EU A 1 188 ? -9.010 7.203 -3.254 1.00 93.25 188 LEU A O 1
ATOM 1450 N N . CYS A 1 189 ? -7.242 7.169 -1.886 1.00 94.69 189 CYS A N 1
ATOM 1451 C CA . CYS A 1 189 ? -6.664 5.948 -2.455 1.00 94.69 189 CYS A CA 1
ATOM 1452 C C . CYS A 1 189 ? -7.633 4.757 -2.339 1.00 94.69 189 CYS A C 1
ATOM 1454 O O . CYS A 1 189 ? -7.888 4.060 -3.321 1.00 94.69 189 CYS A O 1
ATOM 1456 N N . GLY A 1 190 ? -8.251 4.571 -1.169 1.00 94.38 190 GLY A N 1
ATOM 1457 C CA . GLY A 1 190 ? -9.269 3.544 -0.951 1.00 94.38 190 GLY A CA 1
ATOM 1458 C C . GLY A 1 190 ? -10.499 3.708 -1.847 1.00 94.38 190 GLY A C 1
ATOM 1459 O O . GLY A 1 190 ? -11.000 2.716 -2.381 1.00 94.38 190 GLY A O 1
ATOM 1460 N N . LYS A 1 191 ? -10.948 4.951 -2.074 1.00 92.94 191 LYS A N 1
ATOM 1461 C CA . LYS A 1 191 ? -12.027 5.288 -3.022 1.00 92.94 191 LYS A CA 1
ATOM 1462 C C . LYS A 1 191 ? -11.662 4.928 -4.458 1.00 92.94 191 LYS A C 1
ATOM 1464 O O . LYS A 1 191 ? -12.449 4.255 -5.121 1.00 92.94 191 LYS A O 1
ATOM 1469 N N . MET A 1 192 ? -10.467 5.308 -4.910 1.00 92.25 192 MET A N 1
ATOM 1470 C CA . MET A 1 192 ? -9.968 4.992 -6.254 1.00 92.25 192 MET A CA 1
ATOM 1471 C C . MET A 1 192 ? -9.867 3.482 -6.486 1.00 92.25 192 MET A C 1
ATOM 1473 O O . MET A 1 192 ? -10.241 2.979 -7.542 1.00 92.25 192 MET A O 1
ATOM 1477 N N . MET A 1 193 ? -9.445 2.736 -5.463 1.00 93.19 193 MET A N 1
ATOM 1478 C CA . MET A 1 193 ? -9.398 1.270 -5.474 1.00 93.19 193 MET A CA 1
ATOM 1479 C C . MET A 1 193 ? -10.766 0.603 -5.226 1.00 93.19 193 MET A C 1
ATOM 1481 O O . MET A 1 193 ? -10.853 -0.625 -5.200 1.00 93.19 193 MET A O 1
ATOM 1485 N N . ARG A 1 194 ? -11.834 1.391 -5.033 1.00 92.44 194 ARG A N 1
ATOM 1486 C CA . ARG A 1 194 ? -13.209 0.945 -4.741 1.00 92.44 194 ARG A CA 1
ATOM 1487 C C . ARG A 1 194 ? -13.332 0.048 -3.506 1.00 92.44 194 ARG A C 1
ATOM 1489 O O . ARG A 1 194 ? -14.247 -0.766 -3.412 1.00 92.44 194 ARG A O 1
ATOM 1496 N N . LEU A 1 195 ? -12.441 0.197 -2.527 1.00 93.19 195 LEU A N 1
ATOM 1497 C CA . LEU A 1 195 ? -12.402 -0.684 -1.360 1.00 93.19 195 LEU A CA 1
ATOM 1498 C C . LEU A 1 195 ? -13.660 -0.508 -0.503 1.00 93.19 195 LEU A C 1
ATOM 1500 O O . LEU A 1 195 ? -13.967 0.578 -0.011 1.00 93.19 195 LEU A O 1
ATOM 1504 N N . GLY A 1 196 ? -14.415 -1.591 -0.317 1.00 86.31 196 GLY A N 1
ATOM 1505 C CA . GLY A 1 196 ? -15.542 -1.620 0.622 1.00 86.31 196 GLY A CA 1
ATOM 1506 C C . GLY A 1 196 ? -16.705 -0.711 0.226 1.00 86.31 196 GLY A C 1
ATOM 1507 O O . GLY A 1 196 ? -17.420 -0.218 1.106 1.00 86.31 196 GLY A O 1
ATOM 1508 N N . ARG A 1 197 ? -16.890 -0.502 -1.087 1.00 79.19 197 ARG A N 1
ATOM 1509 C CA . ARG A 1 197 ? -17.955 0.316 -1.694 1.00 79.19 197 ARG A CA 1
ATOM 1510 C C . ARG A 1 197 ? -17.954 1.781 -1.250 1.00 79.19 197 ARG A C 1
ATOM 1512 O O . ARG A 1 197 ? -19.007 2.403 -1.177 1.00 79.19 197 ARG A O 1
ATOM 1519 N N . LEU A 1 198 ? -16.780 2.347 -0.971 1.00 70.25 198 LEU A N 1
ATOM 1520 C CA . LEU A 1 198 ? -16.627 3.781 -0.697 1.00 70.25 198 LEU A CA 1
ATOM 1521 C C . LEU A 1 198 ? -17.135 4.684 -1.839 1.00 70.25 198 LEU A C 1
ATOM 1523 O O . LEU A 1 198 ? -17.549 5.803 -1.577 1.00 70.25 198 LEU A O 1
ATOM 1527 N N . ALA A 1 199 ? -17.123 4.207 -3.085 1.00 59.81 199 ALA A N 1
ATOM 1528 C CA . ALA A 1 199 ? -17.420 5.025 -4.261 1.00 59.81 199 ALA A CA 1
ATOM 1529 C C . ALA A 1 199 ? -18.898 5.024 -4.704 1.00 59.81 199 ALA A C 1
ATOM 1531 O O . ALA A 1 199 ? -19.264 5.779 -5.597 1.00 59.81 199 ALA A O 1
ATOM 1532 N N . ARG A 1 200 ? -19.758 4.151 -4.158 1.00 57.19 200 ARG A N 1
ATOM 1533 C CA . ARG A 1 200 ? -20.988 3.767 -4.878 1.00 57.19 200 ARG A CA 1
ATOM 1534 C C . ARG A 1 200 ? -22.196 4.684 -4.670 1.00 57.19 200 ARG A C 1
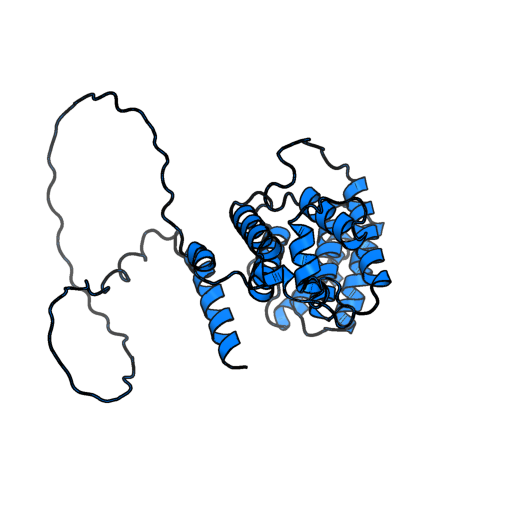ATOM 1536 O O . ARG A 1 200 ? -23.129 4.597 -5.463 1.00 57.19 200 ARG A O 1
ATOM 1543 N N . ASP A 1 201 ? -22.176 5.547 -3.659 1.00 57.91 201 ASP A N 1
ATOM 1544 C CA . ASP A 1 201 ? -23.393 6.258 -3.254 1.00 57.91 201 ASP A CA 1
ATOM 1545 C C . ASP A 1 201 ? -23.501 7.700 -3.770 1.00 57.91 201 ASP A C 1
ATOM 1547 O O . ASP A 1 201 ? -24.577 8.272 -3.630 1.00 57.91 201 ASP A O 1
ATOM 1551 N N . GLU A 1 202 ? -22.479 8.279 -4.422 1.00 56.66 202 GLU A N 1
ATOM 1552 C CA . GLU A 1 202 ? -22.606 9.678 -4.874 1.00 56.66 202 GLU A CA 1
ATOM 1553 C C . GLU A 1 202 ? -22.148 10.001 -6.301 1.00 56.66 202 GLU A C 1
ATOM 1555 O O . GLU A 1 202 ? -22.905 10.680 -6.987 1.00 56.66 202 GLU A O 1
ATOM 1560 N N . TYR A 1 203 ? -21.040 9.482 -6.836 1.00 55.75 203 TYR A N 1
ATOM 1561 C CA . TYR A 1 203 ? -20.686 9.736 -8.240 1.00 55.75 203 TYR A CA 1
ATOM 1562 C C . T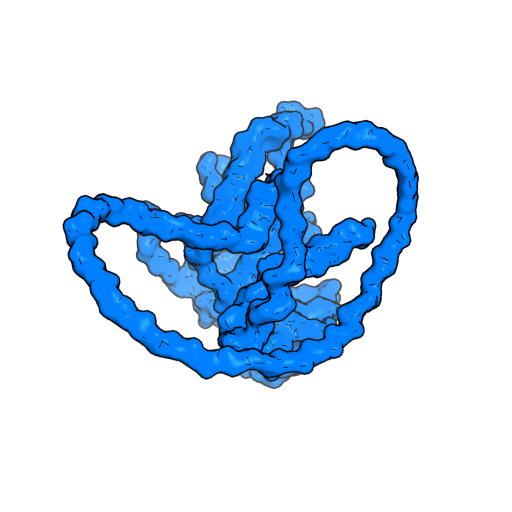YR A 1 203 ? -19.858 8.580 -8.811 1.00 55.75 203 TYR A C 1
ATOM 1564 O O . TYR A 1 203 ? -18.835 8.205 -8.243 1.00 55.75 203 TYR A O 1
ATOM 1572 N N . ASP A 1 204 ? -20.275 8.029 -9.957 1.00 64.88 204 ASP A N 1
ATOM 1573 C CA . ASP A 1 204 ? -19.424 7.187 -10.815 1.00 64.88 204 ASP A CA 1
ATOM 1574 C C . ASP A 1 204 ? -18.405 8.100 -11.514 1.00 64.88 204 ASP A C 1
ATOM 1576 O O . ASP A 1 204 ? -18.409 8.279 -12.731 1.00 64.88 204 ASP A O 1
ATOM 1580 N N . GLU A 1 205 ? -17.594 8.790 -10.709 1.00 71.88 205 GLU A N 1
ATOM 1581 C CA . GLU A 1 205 ? -16.452 9.540 -11.195 1.00 71.88 205 GLU A CA 1
ATOM 1582 C C . GLU A 1 205 ? -15.474 8.511 -11.746 1.00 71.88 205 GLU A C 1
ATOM 1584 O O . GLU A 1 205 ? -14.760 7.809 -11.025 1.00 71.88 205 GLU A O 1
ATOM 1589 N N . THR A 1 206 ? -15.482 8.381 -13.068 1.00 78.75 206 THR A N 1
ATOM 1590 C CA . THR A 1 206 ? -14.366 7.797 -13.788 1.00 78.75 206 THR A CA 1
ATOM 1591 C C . THR A 1 206 ? -13.154 8.658 -13.463 1.00 78.75 206 THR A C 1
ATOM 1593 O O . THR A 1 206 ? -13.030 9.765 -13.987 1.00 78.75 206 THR A O 1
ATOM 1596 N N . PHE A 1 207 ? -12.308 8.181 -12.549 1.00 83.69 207 PHE A N 1
ATOM 1597 C CA . PHE A 1 207 ? -11.018 8.800 -12.281 1.00 83.69 207 PHE A CA 1
ATOM 1598 C C . PHE A 1 207 ? -10.260 8.904 -13.601 1.00 83.69 207 PHE A C 1
ATOM 1600 O O . PHE A 1 207 ? -10.174 7.921 -14.342 1.00 83.69 207 PHE A O 1
ATOM 1607 N N . ASP A 1 208 ? -9.771 10.100 -13.910 1.00 88.81 208 ASP A N 1
ATOM 1608 C CA . ASP A 1 208 ? -8.917 10.294 -15.068 1.00 88.81 208 ASP A CA 1
ATOM 1609 C C . ASP A 1 208 ? -7.553 9.622 -14.839 1.00 88.81 208 ASP A C 1
ATOM 1611 O O . ASP A 1 208 ? -7.155 9.313 -13.710 1.00 88.81 208 ASP A O 1
ATOM 1615 N N . ASP A 1 209 ? -6.817 9.385 -15.924 1.00 86.75 209 ASP A N 1
ATOM 1616 C CA . ASP A 1 209 ? -5.476 8.793 -15.841 1.00 86.75 209 ASP A CA 1
ATOM 1617 C C . ASP A 1 209 ? -4.528 9.668 -14.988 1.00 86.75 209 ASP A C 1
ATOM 1619 O O . ASP A 1 209 ? -3.615 9.163 -14.331 1.00 86.75 209 ASP A O 1
ATOM 1623 N N . GLY A 1 210 ? -4.789 10.983 -14.931 1.00 92.75 210 GLY A N 1
ATOM 1624 C CA . GLY A 1 210 ? -4.063 11.950 -14.105 1.00 92.75 210 GLY A CA 1
ATOM 1625 C C . GLY A 1 210 ? -4.229 11.728 -12.598 1.00 92.75 210 GLY A C 1
ATOM 1626 O O . GLY A 1 210 ? -3.252 11.843 -11.855 1.00 92.75 210 GLY A O 1
ATOM 1627 N N . ALA A 1 211 ? -5.415 11.324 -12.133 1.00 93.69 211 ALA A N 1
ATOM 1628 C CA . ALA A 1 211 ? -5.683 11.099 -10.716 1.00 93.69 211 ALA A CA 1
ATOM 1629 C C . ALA A 1 211 ? -4.774 10.018 -10.117 1.00 93.69 211 ALA A C 1
ATOM 1631 O O . ALA A 1 211 ? -4.306 10.160 -8.985 1.00 93.69 211 ALA A O 1
ATOM 1632 N N . TRP A 1 212 ? -4.473 8.951 -10.867 1.00 94.38 212 TRP A N 1
ATOM 1633 C CA . TRP A 1 212 ? -3.546 7.911 -10.404 1.00 94.38 212 TRP A CA 1
ATOM 1634 C C . TRP A 1 212 ? -2.114 8.441 -10.287 1.00 94.38 212 TRP A C 1
ATOM 1636 O O . TRP A 1 212 ? -1.400 8.082 -9.348 1.00 94.38 212 TRP A O 1
ATOM 1646 N N . GLN A 1 213 ? -1.701 9.344 -11.177 1.00 94.19 213 GLN A N 1
ATOM 1647 C CA . GLN A 1 213 ? -0.375 9.957 -11.102 1.00 94.19 213 GLN A CA 1
ATOM 1648 C C . GLN A 1 213 ? -0.228 10.838 -9.864 1.00 94.19 213 GLN A C 1
ATOM 1650 O O . GLN A 1 213 ? 0.749 10.722 -9.116 1.00 94.19 213 GLN A O 1
ATOM 1655 N N . ASP A 1 214 ? -1.217 11.694 -9.623 1.00 95.06 214 ASP A N 1
ATOM 1656 C CA . ASP A 1 214 ? -1.224 12.577 -8.463 1.00 95.06 214 ASP A CA 1
ATOM 1657 C C . ASP A 1 214 ? -1.319 11.776 -7.167 1.00 95.06 214 ASP A C 1
ATOM 1659 O O . ASP A 1 214 ? -0.625 12.084 -6.196 1.00 95.06 214 ASP A O 1
ATOM 1663 N N . MET A 1 215 ? -2.073 10.675 -7.170 1.00 96.19 215 MET A N 1
ATOM 1664 C CA . MET A 1 215 ? -2.117 9.746 -6.049 1.00 96.19 215 MET A CA 1
ATOM 1665 C C . MET A 1 215 ? -0.738 9.142 -5.745 1.00 96.19 215 MET A C 1
ATOM 1667 O O . MET A 1 215 ? -0.318 9.153 -4.587 1.00 96.19 215 MET A O 1
ATOM 1671 N N . ALA A 1 216 ? 0.012 8.672 -6.751 1.00 95.12 216 ALA A N 1
ATOM 1672 C CA . ALA A 1 216 ? 1.349 8.105 -6.534 1.00 95.12 216 ALA A CA 1
ATOM 1673 C C . ALA A 1 216 ? 2.293 9.129 -5.886 1.00 95.12 216 ALA A C 1
ATOM 1675 O O . ALA A 1 216 ? 2.997 8.817 -4.921 1.00 95.12 216 ALA A O 1
ATOM 1676 N N . ARG A 1 217 ? 2.273 10.371 -6.388 1.00 95.00 217 ARG A N 1
ATOM 1677 C CA . ARG A 1 217 ? 3.089 11.474 -5.861 1.00 95.00 217 ARG A CA 1
ATOM 1678 C C . ARG A 1 217 ? 2.687 11.840 -4.435 1.00 95.00 217 ARG A C 1
ATOM 1680 O O . ARG A 1 217 ? 3.565 12.009 -3.591 1.00 95.00 217 ARG A O 1
ATOM 1687 N N . ASN A 1 218 ? 1.388 11.918 -4.155 1.00 95.75 218 ASN A N 1
ATOM 1688 C CA . ASN A 1 218 ? 0.861 12.241 -2.831 1.00 95.75 218 ASN A CA 1
ATOM 1689 C C . ASN A 1 218 ? 1.246 11.182 -1.793 1.00 95.75 218 ASN A C 1
ATOM 1691 O O . ASN A 1 218 ? 1.695 11.533 -0.704 1.00 95.75 218 ASN A O 1
ATOM 1695 N N . ILE A 1 219 ? 1.135 9.892 -2.130 1.00 94.00 219 ILE A N 1
ATOM 1696 C CA . ILE A 1 219 ? 1.533 8.805 -1.225 1.00 94.00 219 ILE A CA 1
ATOM 1697 C C . ILE A 1 219 ? 3.049 8.833 -0.973 1.00 94.00 219 ILE A C 1
ATOM 1699 O O . ILE A 1 219 ? 3.485 8.661 0.165 1.00 94.00 219 ILE A O 1
ATOM 1703 N N . TYR A 1 220 ? 3.858 9.106 -1.998 1.00 94.12 220 TYR A N 1
ATOM 1704 C CA . TYR A 1 220 ? 5.308 9.224 -1.835 1.00 94.12 220 TYR A CA 1
ATOM 1705 C C . TYR A 1 220 ? 5.713 10.430 -0.969 1.00 94.12 220 TYR A C 1
ATOM 1707 O O . TYR A 1 220 ? 6.533 10.305 -0.061 1.00 94.12 220 TYR A O 1
ATOM 1715 N N . GLN A 1 221 ? 5.114 11.604 -1.190 1.00 94.31 221 GLN A N 1
ATOM 1716 C CA . GLN A 1 221 ? 5.343 12.779 -0.337 1.00 94.31 221 GLN A CA 1
ATOM 1717 C C . GLN A 1 221 ? 4.921 12.517 1.110 1.00 94.31 221 GLN A C 1
ATOM 1719 O O . GLN A 1 221 ? 5.606 12.930 2.051 1.00 94.31 221 GLN A O 1
ATOM 1724 N N . LEU A 1 222 ? 3.809 11.801 1.286 1.00 90.75 222 LEU A N 1
ATOM 1725 C CA . LEU A 1 222 ? 3.329 11.388 2.589 1.00 90.75 222 LEU A CA 1
ATOM 1726 C C . LEU A 1 222 ? 4.372 10.522 3.300 1.00 90.75 222 LEU A C 1
ATOM 1728 O O . LEU A 1 222 ? 4.740 10.882 4.415 1.00 90.75 222 LEU A O 1
ATOM 1732 N N . GLU A 1 223 ? 4.907 9.480 2.653 1.00 87.94 223 GLU A N 1
ATOM 1733 C CA . GLU A 1 223 ? 5.977 8.621 3.194 1.00 87.94 223 GLU A CA 1
ATOM 1734 C C . GLU A 1 223 ? 7.171 9.447 3.712 1.00 87.94 223 GLU A C 1
ATOM 1736 O O . GLU A 1 223 ? 7.632 9.237 4.835 1.00 87.94 223 GLU A O 1
ATOM 1741 N N . GLN A 1 224 ? 7.626 10.429 2.926 1.00 87.38 224 GLN A N 1
ATOM 1742 C CA . GLN A 1 224 ? 8.778 11.277 3.256 1.00 87.38 224 GLN A CA 1
ATOM 1743 C C . GLN A 1 224 ? 8.501 12.222 4.436 1.00 87.38 224 GLN A C 1
ATOM 1745 O O . GLN A 1 224 ? 9.344 12.404 5.314 1.00 87.38 224 GLN A O 1
ATOM 1750 N N . SER A 1 225 ? 7.311 12.827 4.474 1.00 86.44 225 SER A N 1
ATOM 1751 C CA . SER A 1 225 ? 6.952 13.849 5.470 1.00 86.44 225 SER A CA 1
ATOM 1752 C C . SER A 1 225 ? 6.820 13.323 6.900 1.00 86.44 225 SER A C 1
ATOM 1754 O O . SER A 1 225 ? 6.972 14.079 7.858 1.00 86.44 225 SER A O 1
ATOM 1756 N N . THR A 1 226 ? 6.534 12.035 7.067 1.00 75.81 226 THR A N 1
ATOM 1757 C CA . THR A 1 226 ? 6.132 11.471 8.365 1.00 75.81 226 THR A CA 1
ATOM 1758 C C . THR A 1 226 ? 7.288 10.837 9.141 1.00 75.81 226 THR A C 1
ATOM 1760 O O . THR A 1 226 ? 7.089 10.445 10.287 1.00 75.81 226 THR A O 1
ATOM 1763 N N . GLY A 1 227 ? 8.505 10.830 8.574 1.00 62.91 227 GLY A N 1
ATOM 1764 C CA . GLY A 1 227 ? 9.815 10.784 9.254 1.00 62.91 227 GLY A CA 1
ATOM 1765 C C . GLY A 1 227 ? 10.157 9.578 10.146 1.00 62.91 227 GLY A C 1
ATOM 1766 O O . GLY A 1 227 ? 11.320 9.408 10.503 1.00 62.91 227 GLY A O 1
ATOM 1767 N N . ALA A 1 228 ? 9.189 8.743 10.518 1.00 65.50 228 ALA A N 1
ATOM 1768 C CA . ALA A 1 228 ? 9.347 7.690 11.518 1.00 65.50 228 ALA A CA 1
ATOM 1769 C C . ALA A 1 228 ? 8.332 6.548 11.337 1.00 65.50 228 ALA A C 1
ATOM 1771 O O . ALA A 1 228 ? 7.780 6.040 12.314 1.00 65.50 228 ALA A O 1
ATOM 1772 N N . TRP A 1 229 ? 8.063 6.131 10.098 1.00 79.06 229 TRP A N 1
ATOM 1773 C CA . TRP A 1 229 ? 7.320 4.889 9.893 1.00 79.06 229 TRP A CA 1
ATOM 1774 C C . TRP A 1 229 ? 8.161 3.694 10.330 1.00 79.06 229 TRP A C 1
ATOM 1776 O O . TRP A 1 229 ? 9.360 3.616 10.048 1.00 79.06 229 TRP A O 1
ATOM 1786 N N . ASP A 1 230 ? 7.516 2.742 10.994 1.00 88.25 230 ASP A N 1
ATOM 1787 C CA . ASP A 1 230 ? 8.098 1.421 11.170 1.00 88.25 230 ASP A CA 1
ATOM 1788 C C . ASP A 1 230 ? 8.258 0.713 9.808 1.00 88.25 230 ASP A C 1
ATOM 1790 O O . ASP A 1 230 ? 7.714 1.120 8.774 1.00 88.25 230 ASP A O 1
ATOM 1794 N N . LEU A 1 231 ? 9.054 -0.359 9.796 1.00 88.44 231 LEU A N 1
ATOM 1795 C CA . LEU A 1 231 ? 9.335 -1.118 8.574 1.00 88.44 231 LEU A CA 1
ATOM 1796 C C . LEU A 1 231 ? 8.061 -1.682 7.931 1.00 88.44 231 LEU A C 1
ATOM 1798 O O . LEU A 1 231 ? 8.003 -1.808 6.706 1.00 88.44 231 LEU A O 1
ATOM 1802 N N . ASP A 1 232 ? 7.051 -2.001 8.739 1.00 90.25 232 ASP A N 1
ATOM 1803 C CA . ASP A 1 232 ? 5.792 -2.578 8.274 1.00 90.25 232 ASP A CA 1
ATOM 1804 C C . ASP A 1 232 ? 4.919 -1.527 7.579 1.00 90.25 232 ASP A C 1
ATOM 1806 O O . ASP A 1 232 ? 4.384 -1.782 6.497 1.00 90.25 232 ASP A O 1
ATOM 1810 N N . THR A 1 233 ? 4.836 -0.314 8.127 1.00 91.19 233 THR A N 1
ATOM 1811 C CA . THR A 1 233 ? 4.088 0.777 7.495 1.00 91.19 233 THR A CA 1
ATOM 1812 C C . THR A 1 233 ? 4.785 1.291 6.251 1.00 91.19 233 THR A C 1
ATOM 1814 O O . THR A 1 233 ? 4.129 1.556 5.244 1.00 91.19 233 THR A O 1
ATOM 1817 N N . ARG A 1 234 ? 6.120 1.322 6.251 1.00 91.94 234 ARG A N 1
ATOM 1818 C CA . ARG A 1 234 ? 6.874 1.576 5.025 1.00 91.94 234 ARG A CA 1
ATOM 1819 C C . ARG A 1 234 ? 6.549 0.537 3.946 1.00 91.94 234 ARG A C 1
ATOM 1821 O O . ARG A 1 234 ? 6.209 0.900 2.826 1.00 91.94 234 ARG A O 1
ATOM 1828 N N . ALA A 1 235 ? 6.561 -0.754 4.288 1.00 92.25 235 ALA A N 1
ATOM 1829 C CA . ALA A 1 235 ? 6.215 -1.826 3.351 1.00 92.25 235 ALA A CA 1
ATOM 1830 C C . ALA A 1 235 ? 4.789 -1.701 2.782 1.00 92.25 235 ALA A C 1
ATOM 1832 O O . ALA A 1 235 ? 4.541 -2.069 1.631 1.00 92.25 235 ALA A O 1
ATOM 1833 N N . PHE A 1 236 ? 3.852 -1.205 3.592 1.00 93.81 236 PHE A N 1
ATOM 1834 C CA . PHE A 1 236 ? 2.491 -0.901 3.165 1.00 93.81 236 PHE A CA 1
ATOM 1835 C C . PHE A 1 236 ? 2.460 0.216 2.113 1.00 93.81 236 PHE A C 1
ATOM 1837 O O . PHE A 1 236 ? 1.896 0.009 1.036 1.00 93.81 236 PHE A O 1
ATOM 1844 N N . PHE A 1 237 ? 3.113 1.351 2.380 1.00 94.50 237 PHE A N 1
ATOM 1845 C CA . PHE A 1 237 ? 3.158 2.480 1.447 1.00 94.50 237 PHE A CA 1
ATOM 1846 C C . PHE A 1 237 ? 3.866 2.140 0.142 1.00 94.50 237 PHE A C 1
ATOM 1848 O O . PHE A 1 237 ? 3.334 2.428 -0.924 1.00 94.50 237 PHE A O 1
ATOM 1855 N N . GLU A 1 238 ? 5.001 1.448 0.197 1.00 94.31 238 GLU A N 1
ATOM 1856 C CA . GLU A 1 238 ? 5.700 0.985 -1.005 1.00 94.31 238 GLU A CA 1
ATOM 1857 C C . GLU A 1 238 ? 4.786 0.150 -1.910 1.00 94.31 238 GLU A C 1
ATOM 1859 O O . GLU A 1 238 ? 4.777 0.330 -3.129 1.00 94.31 238 GLU A O 1
ATOM 1864 N N . ARG A 1 239 ? 3.994 -0.763 -1.324 1.00 94.62 239 ARG A N 1
ATOM 1865 C CA . ARG A 1 239 ? 3.057 -1.598 -2.084 1.00 94.62 239 ARG A CA 1
ATOM 1866 C C . ARG A 1 239 ? 1.973 -0.743 -2.741 1.00 94.62 239 ARG A C 1
ATOM 1868 O O . ARG A 1 239 ? 1.661 -0.981 -3.906 1.00 94.62 239 ARG A O 1
ATOM 1875 N N . LEU A 1 240 ? 1.429 0.240 -2.021 1.00 95.50 240 LEU A N 1
ATOM 1876 C CA . LEU A 1 240 ? 0.449 1.178 -2.570 1.00 95.50 240 LEU A CA 1
ATOM 1877 C C . LEU A 1 240 ? 1.038 2.022 -3.704 1.00 95.50 240 LEU A C 1
ATOM 1879 O O . LEU A 1 240 ? 0.442 2.068 -4.774 1.00 95.50 240 LEU A O 1
ATOM 1883 N N . ILE A 1 241 ? 2.220 2.617 -3.510 1.00 96.19 241 ILE A N 1
ATOM 1884 C CA . ILE A 1 241 ? 2.909 3.427 -4.528 1.00 96.19 241 ILE A CA 1
ATOM 1885 C C . ILE A 1 241 ? 3.126 2.605 -5.798 1.00 96.19 241 ILE A C 1
ATOM 1887 O O . ILE A 1 241 ? 2.790 3.062 -6.885 1.00 96.19 241 ILE A O 1
ATOM 1891 N N . CYS A 1 242 ? 3.631 1.374 -5.669 1.00 96.25 242 CYS A N 1
ATOM 1892 C CA . CYS A 1 242 ? 3.857 0.503 -6.822 1.00 96.25 242 CYS A CA 1
ATOM 1893 C C . CYS A 1 242 ? 2.556 0.168 -7.552 1.00 96.25 242 CYS A C 1
ATOM 1895 O O . CYS A 1 242 ? 2.526 0.191 -8.778 1.00 96.25 242 CYS A O 1
ATOM 1897 N N . HIS A 1 243 ? 1.487 -0.145 -6.814 1.00 95.62 243 HIS A N 1
ATOM 1898 C CA . HIS A 1 243 ? 0.197 -0.466 -7.416 1.00 95.62 243 HIS A CA 1
ATOM 1899 C C . HIS A 1 243 ? -0.383 0.734 -8.169 1.00 95.62 243 HIS A C 1
ATOM 1901 O O . HIS A 1 243 ? -0.697 0.616 -9.347 1.00 95.62 243 HIS A O 1
ATOM 1907 N N . VAL A 1 244 ? -0.450 1.892 -7.513 1.00 95.81 244 VAL A N 1
ATOM 1908 C CA . VAL A 1 244 ? -0.968 3.141 -8.084 1.00 95.81 244 VAL A CA 1
ATOM 1909 C C . VAL A 1 244 ? -0.156 3.565 -9.314 1.00 95.81 244 VAL A C 1
ATOM 1911 O O . VAL A 1 244 ? -0.745 3.892 -10.338 1.00 95.81 244 VAL A O 1
ATOM 1914 N N . ALA A 1 245 ? 1.177 3.472 -9.264 1.00 96.25 245 ALA A N 1
ATOM 1915 C CA . ALA A 1 245 ? 2.045 3.761 -10.409 1.00 96.25 245 ALA A CA 1
ATOM 1916 C C . ALA A 1 245 ? 1.878 2.768 -11.572 1.00 96.25 245 ALA A C 1
ATOM 1918 O O . ALA A 1 245 ? 2.012 3.133 -12.734 1.00 96.25 245 ALA A O 1
ATOM 1919 N N . CYS A 1 246 ? 1.582 1.496 -11.288 1.00 94.88 246 CYS A N 1
ATOM 1920 C CA . CYS A 1 246 ? 1.265 0.534 -12.346 1.00 94.88 246 CYS A CA 1
ATOM 1921 C C . CYS A 1 246 ? -0.109 0.798 -12.975 1.00 94.88 246 CYS A C 1
ATOM 1923 O O . CYS A 1 246 ? -0.324 0.390 -14.118 1.00 94.88 246 CYS A O 1
ATOM 1925 N N . MET A 1 247 ? -1.021 1.443 -12.236 1.00 94.31 247 MET A N 1
ATOM 1926 C CA . MET A 1 247 ? -2.355 1.789 -12.720 1.00 94.31 247 MET A CA 1
ATOM 1927 C C . MET A 1 247 ? -2.405 3.085 -13.531 1.00 94.31 247 MET A C 1
ATOM 1929 O O . MET A 1 247 ? -3.249 3.182 -14.413 1.00 94.31 247 MET A O 1
ATOM 1933 N N . SER A 1 248 ? -1.518 4.049 -13.269 1.00 94.75 248 SER A N 1
ATOM 1934 C CA . SER A 1 248 ? -1.439 5.307 -14.031 1.00 94.75 248 SER A CA 1
ATOM 1935 C C . SER A 1 248 ? -0.893 5.142 -15.452 1.00 94.75 248 SER A C 1
ATOM 1937 O O . SER A 1 248 ? -1.076 6.041 -16.265 1.00 94.75 248 SER A O 1
ATOM 1939 N N . ASP A 1 249 ? -0.175 4.045 -15.728 1.00 93.06 249 ASP A N 1
ATOM 1940 C CA . ASP A 1 249 ? 0.553 3.778 -16.986 1.00 93.06 249 ASP A CA 1
ATOM 1941 C C . ASP A 1 249 ? 1.468 4.936 -17.444 1.00 93.06 249 ASP A C 1
ATOM 1943 O O . ASP A 1 249 ? 1.811 5.075 -18.616 1.00 93.06 249 ASP A O 1
ATOM 1947 N N . ASP A 1 250 ? 1.890 5.772 -16.495 1.00 96.00 250 ASP A N 1
ATOM 1948 C CA . ASP A 1 250 ? 2.706 6.955 -16.735 1.00 96.00 250 ASP A CA 1
ATOM 1949 C C . ASP A 1 250 ? 4.178 6.676 -16.438 1.00 96.00 250 ASP A C 1
ATOM 1951 O O . ASP A 1 250 ? 4.547 6.193 -15.365 1.00 96.00 250 ASP A O 1
ATOM 1955 N N . TYR A 1 251 ? 5.039 7.026 -17.389 1.00 96.94 251 TYR A N 1
ATOM 1956 C CA . TYR A 1 251 ? 6.461 6.711 -17.322 1.00 96.94 251 TYR A CA 1
ATOM 1957 C C . TYR A 1 251 ? 7.145 7.296 -16.075 1.00 96.94 251 TYR A C 1
ATOM 1959 O O . TYR A 1 251 ? 7.947 6.608 -15.435 1.00 96.94 251 TYR A O 1
ATOM 1967 N N . ASP A 1 252 ? 6.809 8.531 -15.691 1.00 97.38 252 ASP A N 1
ATOM 1968 C CA . ASP A 1 252 ? 7.436 9.208 -14.553 1.00 97.38 252 ASP A CA 1
ATOM 1969 C C . ASP A 1 252 ? 7.041 8.546 -13.226 1.00 97.38 252 ASP A C 1
ATOM 1971 O O . ASP A 1 252 ? 7.884 8.308 -12.355 1.00 97.38 252 ASP A O 1
ATOM 1975 N N . THR A 1 253 ? 5.767 8.184 -13.075 1.00 96.88 253 THR A N 1
ATOM 1976 C CA . THR A 1 253 ? 5.271 7.476 -11.885 1.00 96.88 253 THR A CA 1
ATOM 1977 C C . THR A 1 253 ? 5.808 6.048 -11.786 1.00 96.88 253 THR A C 1
ATOM 1979 O O . THR A 1 253 ? 6.156 5.602 -10.690 1.00 96.88 253 THR A O 1
ATOM 1982 N N . ILE A 1 254 ? 5.984 5.344 -12.908 1.00 97.88 254 ILE A N 1
ATOM 1983 C CA . ILE A 1 254 ? 6.628 4.023 -12.919 1.00 97.88 254 ILE A CA 1
ATOM 1984 C C . ILE A 1 254 ? 8.122 4.155 -12.564 1.00 97.88 254 ILE A C 1
ATOM 1986 O O . ILE A 1 254 ? 8.650 3.345 -11.796 1.00 97.88 254 ILE A O 1
ATOM 1990 N N . CYS A 1 255 ? 8.809 5.205 -13.027 1.00 98.06 255 CYS A N 1
ATOM 1991 C CA . CYS A 1 255 ? 10.183 5.506 -12.607 1.00 98.06 255 CYS A CA 1
ATOM 1992 C C . CYS A 1 255 ? 10.285 5.788 -11.100 1.00 98.06 255 CYS A C 1
ATOM 1994 O O . CYS A 1 255 ? 11.226 5.321 -10.451 1.00 98.06 255 CYS A O 1
ATOM 1996 N N . LEU A 1 256 ? 9.306 6.496 -10.528 1.00 97.31 256 LEU A N 1
ATOM 1997 C CA . LEU A 1 256 ? 9.198 6.696 -9.083 1.00 97.31 256 LEU A CA 1
ATOM 1998 C C . LEU A 1 256 ? 9.041 5.356 -8.350 1.00 97.31 256 LEU A C 1
ATOM 2000 O O . LEU A 1 256 ? 9.795 5.075 -7.418 1.00 97.31 256 LEU A O 1
ATOM 2004 N N . ALA A 1 257 ? 8.131 4.489 -8.803 1.00 97.75 257 ALA A N 1
ATOM 2005 C CA . ALA A 1 257 ? 7.964 3.153 -8.231 1.00 97.75 257 ALA A CA 1
ATOM 2006 C C . ALA A 1 257 ? 9.244 2.305 -8.339 1.00 97.75 257 ALA A C 1
ATOM 2008 O O . ALA A 1 257 ? 9.566 1.554 -7.414 1.00 97.75 257 ALA A O 1
ATOM 2009 N N . ARG A 1 258 ? 10.019 2.459 -9.424 1.00 98.00 258 ARG A N 1
ATOM 2010 C CA . ARG A 1 258 ? 11.324 1.801 -9.592 1.00 98.00 258 ARG A CA 1
ATOM 2011 C C . ARG A 1 258 ? 12.312 2.269 -8.533 1.00 98.00 258 ARG A C 1
ATOM 2013 O O . ARG A 1 258 ? 12.990 1.434 -7.938 1.00 98.00 258 ARG A O 1
ATOM 2020 N N . ALA A 1 259 ? 12.393 3.580 -8.300 1.00 97.81 259 ALA A N 1
ATOM 2021 C CA . ALA A 1 259 ? 13.271 4.160 -7.288 1.00 97.81 259 ALA A CA 1
ATOM 2022 C C . ALA A 1 259 ? 12.918 3.633 -5.890 1.00 97.81 259 ALA A C 1
ATOM 2024 O O . ALA A 1 259 ? 13.796 3.097 -5.211 1.00 97.81 259 ALA A O 1
ATOM 2025 N N . VAL A 1 260 ? 11.632 3.668 -5.526 1.00 96.31 260 VAL A N 1
ATOM 2026 C CA . VAL A 1 260 ? 11.123 3.131 -4.255 1.00 96.31 260 VAL A CA 1
ATOM 2027 C C . VAL A 1 260 ? 11.493 1.654 -4.106 1.00 96.31 260 VAL A C 1
ATOM 2029 O O . VAL A 1 260 ? 12.155 1.291 -3.141 1.00 96.31 260 VAL A O 1
ATOM 2032 N N . CYS A 1 261 ? 11.175 0.807 -5.092 1.00 97.00 261 CYS A N 1
ATOM 2033 C CA . CYS A 1 261 ? 11.531 -0.614 -5.050 1.00 97.00 261 CYS A CA 1
ATOM 2034 C C . CYS A 1 261 ? 13.040 -0.845 -4.908 1.00 97.00 261 CYS A C 1
ATOM 2036 O O . CYS A 1 261 ? 13.456 -1.718 -4.146 1.00 97.00 261 CYS A O 1
ATOM 2038 N N . SER A 1 262 ? 13.861 -0.083 -5.637 1.00 97.56 262 SER A N 1
ATOM 2039 C CA . SER A 1 262 ? 15.316 -0.223 -5.573 1.00 97.56 262 SER A CA 1
ATOM 2040 C C . SER A 1 262 ? 15.846 0.087 -4.172 1.00 97.56 262 SER A C 1
ATOM 2042 O O . SER A 1 262 ? 16.647 -0.682 -3.642 1.00 97.56 262 SER A O 1
ATOM 2044 N N . GLU A 1 263 ? 15.327 1.131 -3.520 1.00 95.94 263 GLU A N 1
ATOM 2045 C CA . GLU A 1 263 ? 15.661 1.458 -2.134 1.00 95.94 263 GLU A CA 1
ATOM 2046 C C . GLU A 1 263 ? 15.190 0.347 -1.186 1.00 95.94 263 GLU A C 1
ATOM 2048 O O . GLU A 1 263 ? 15.967 -0.146 -0.366 1.00 95.94 263 GLU A O 1
ATOM 2053 N N . SER A 1 264 ? 13.960 -0.142 -1.345 1.00 95.12 264 SER A N 1
ATOM 2054 C CA . SER A 1 264 ? 13.414 -1.235 -0.537 1.00 95.12 264 SER A CA 1
ATOM 2055 C C . SER A 1 264 ? 14.250 -2.515 -0.627 1.00 95.12 264 SER A C 1
ATOM 2057 O O . SER A 1 264 ? 14.419 -3.196 0.385 1.00 95.12 264 SER A O 1
ATOM 2059 N N . ILE A 1 265 ? 14.816 -2.834 -1.799 1.00 96.69 265 ILE A N 1
ATOM 2060 C CA . ILE A 1 265 ? 15.738 -3.970 -1.973 1.00 96.69 265 ILE A CA 1
ATOM 2061 C C . ILE A 1 265 ? 17.023 -3.749 -1.176 1.00 96.69 265 ILE A C 1
ATOM 2063 O O . ILE A 1 265 ? 17.515 -4.693 -0.560 1.00 96.69 265 ILE A O 1
ATOM 2067 N N . THR A 1 266 ? 17.561 -2.524 -1.138 1.00 96.00 266 THR A N 1
ATOM 2068 C CA . THR A 1 266 ? 18.756 -2.245 -0.321 1.00 96.00 266 THR A CA 1
ATOM 2069 C C . THR A 1 266 ? 18.492 -2.442 1.170 1.00 96.00 266 THR A C 1
ATOM 2071 O O . THR A 1 266 ? 19.356 -2.946 1.885 1.00 96.00 266 THR A O 1
ATOM 2074 N N . LEU A 1 267 ? 17.281 -2.113 1.631 1.00 94.12 267 LEU A N 1
ATOM 2075 C CA . LEU A 1 267 ? 16.885 -2.241 3.033 1.00 94.12 267 LEU A CA 1
ATOM 2076 C C . LEU A 1 267 ? 16.490 -3.677 3.414 1.00 94.12 267 LEU A C 1
ATOM 2078 O O . LEU A 1 267 ? 16.739 -4.110 4.538 1.00 94.12 267 LEU A O 1
ATOM 2082 N N . ARG A 1 268 ? 15.843 -4.414 2.503 1.00 94.44 268 ARG A N 1
ATOM 2083 C CA . ARG A 1 268 ? 15.239 -5.737 2.745 1.00 94.44 268 ARG A CA 1
ATOM 2084 C C . ARG A 1 268 ? 15.471 -6.683 1.567 1.00 94.44 268 ARG A C 1
ATOM 2086 O O . ARG A 1 268 ? 14.539 -7.226 0.974 1.00 94.44 268 ARG A O 1
ATOM 2093 N N . SER A 1 269 ? 16.741 -6.927 1.260 1.00 95.94 269 SER A N 1
ATOM 2094 C CA . SER A 1 269 ? 17.170 -7.760 0.126 1.00 95.94 269 SER A CA 1
ATOM 2095 C C . SER A 1 269 ? 16.697 -9.217 0.191 1.00 95.94 269 SER A C 1
ATOM 2097 O O . SER A 1 269 ? 16.684 -9.902 -0.828 1.00 95.94 269 SER A O 1
ATOM 2099 N N . ASN A 1 270 ? 16.283 -9.694 1.365 1.00 95.44 270 ASN A N 1
ATOM 2100 C CA . ASN A 1 270 ? 15.767 -11.041 1.591 1.00 95.44 270 ASN A CA 1
ATOM 2101 C C . ASN A 1 270 ? 14.238 -11.165 1.452 1.00 95.44 270 ASN A C 1
ATOM 2103 O O . ASN A 1 270 ? 13.722 -12.261 1.657 1.00 95.44 270 ASN A O 1
ATOM 2107 N N . SER A 1 271 ? 13.504 -10.088 1.138 1.00 94.81 271 SER A N 1
ATOM 2108 C CA . SER A 1 271 ? 12.052 -10.164 0.932 1.00 94.81 271 SER A CA 1
ATOM 2109 C C . SER A 1 271 ? 11.733 -10.537 -0.518 1.00 94.81 271 SER A C 1
ATOM 2111 O O . SER A 1 271 ? 11.927 -9.713 -1.420 1.00 94.81 271 SER A O 1
ATOM 2113 N N . PRO A 1 272 ? 11.204 -11.746 -0.781 1.00 94.88 272 PRO A N 1
ATOM 2114 C CA . PRO A 1 272 ? 10.844 -12.145 -2.136 1.00 94.88 272 PRO A CA 1
ATOM 2115 C C . PRO A 1 272 ? 9.724 -11.269 -2.722 1.00 94.88 272 PRO A C 1
ATOM 2117 O O . PRO A 1 272 ? 9.648 -11.103 -3.939 1.00 94.88 272 PRO A O 1
ATOM 2120 N N . GLU A 1 273 ? 8.865 -10.674 -1.893 1.00 92.69 273 GLU A N 1
ATOM 2121 C CA . GLU A 1 273 ? 7.786 -9.784 -2.329 1.00 92.69 273 GLU A CA 1
ATOM 2122 C C . GLU A 1 273 ? 8.303 -8.492 -2.964 1.00 92.69 273 GLU A C 1
ATOM 2124 O O . GLU A 1 273 ? 7.741 -8.040 -3.960 1.00 92.69 273 GLU A O 1
ATOM 2129 N N . ILE A 1 274 ? 9.374 -7.906 -2.420 1.00 95.00 274 ILE A N 1
ATOM 2130 C CA . ILE A 1 274 ? 9.963 -6.678 -2.971 1.00 95.00 274 ILE A CA 1
ATOM 2131 C C . ILE A 1 274 ? 10.574 -6.967 -4.344 1.00 95.00 274 ILE A C 1
ATOM 2133 O O . ILE A 1 274 ? 10.310 -6.238 -5.295 1.00 95.00 274 ILE A O 1
ATOM 2137 N N . TRP A 1 275 ? 11.319 -8.068 -4.472 1.00 96.31 275 TRP A N 1
ATOM 2138 C CA . TRP A 1 275 ? 11.882 -8.504 -5.753 1.00 96.31 275 TRP A CA 1
ATOM 2139 C C . TRP A 1 275 ? 10.810 -8.778 -6.807 1.00 96.31 275 TRP A C 1
ATOM 2141 O O . TRP A 1 275 ? 10.981 -8.414 -7.968 1.00 96.31 275 TRP A O 1
ATOM 2151 N N . TRP A 1 276 ? 9.686 -9.375 -6.401 1.00 94.75 276 TRP A N 1
ATOM 2152 C CA . TRP A 1 276 ? 8.554 -9.593 -7.298 1.00 94.75 276 TRP A CA 1
ATOM 2153 C C . TRP A 1 276 ? 7.986 -8.269 -7.819 1.00 94.75 276 TRP A C 1
ATOM 2155 O O . TRP A 1 276 ? 7.859 -8.091 -9.030 1.00 94.75 276 TRP A O 1
ATOM 2165 N N . ARG A 1 277 ? 7.692 -7.318 -6.919 1.00 95.12 277 ARG A N 1
ATOM 2166 C CA . ARG A 1 277 ? 7.178 -5.991 -7.297 1.00 95.12 277 ARG A CA 1
ATOM 2167 C C . ARG A 1 277 ? 8.157 -5.231 -8.183 1.00 95.12 277 ARG A C 1
ATOM 2169 O O . ARG A 1 277 ? 7.740 -4.657 -9.182 1.00 95.12 277 ARG A O 1
ATOM 2176 N N . TYR A 1 278 ? 9.447 -5.291 -7.867 1.00 97.19 278 TYR A N 1
ATOM 2177 C CA . TYR A 1 278 ? 10.483 -4.675 -8.686 1.00 97.19 278 TYR A CA 1
ATOM 2178 C C . TYR A 1 278 ? 10.495 -5.241 -10.109 1.00 97.19 278 TYR A C 1
ATOM 2180 O O . TYR A 1 278 ? 10.545 -4.476 -11.067 1.00 97.19 278 TYR A O 1
ATOM 2188 N N . GLY A 1 279 ? 10.352 -6.562 -10.254 1.00 96.38 279 GLY A N 1
ATOM 2189 C CA . GLY A 1 279 ? 10.216 -7.204 -11.560 1.00 96.38 279 GLY A CA 1
ATOM 2190 C C . GLY A 1 279 ? 9.001 -6.712 -12.352 1.00 96.38 279 GLY A C 1
ATOM 2191 O O . GLY A 1 279 ? 9.131 -6.435 -13.537 1.00 96.38 279 GLY A O 1
ATOM 2192 N N . VAL A 1 280 ? 7.838 -6.542 -11.711 1.00 95.62 280 VAL A N 1
ATOM 2193 C CA . VAL A 1 280 ? 6.633 -5.983 -12.363 1.00 95.62 280 VAL A CA 1
ATOM 2194 C C . VAL A 1 280 ? 6.872 -4.552 -12.853 1.00 95.62 280 VAL A C 1
ATOM 2196 O O . VAL A 1 280 ? 6.529 -4.224 -13.987 1.00 95.62 280 VAL A O 1
ATOM 2199 N N . VAL A 1 281 ? 7.494 -3.711 -12.024 1.00 97.56 281 VAL A N 1
ATOM 2200 C CA . VAL A 1 281 ? 7.804 -2.317 -12.375 1.00 97.56 281 VAL A CA 1
ATOM 2201 C C . VAL A 1 281 ? 8.808 -2.235 -13.531 1.00 97.56 281 VAL A C 1
ATOM 2203 O O . VAL A 1 281 ? 8.630 -1.428 -14.438 1.00 97.56 281 VAL A O 1
ATOM 2206 N N . LEU A 1 282 ? 9.846 -3.076 -13.537 1.00 98.06 282 LEU A N 1
ATOM 2207 C CA . LEU A 1 282 ? 10.830 -3.130 -14.625 1.00 98.06 282 LEU A CA 1
ATOM 2208 C C . LEU A 1 282 ? 10.212 -3.589 -15.948 1.00 98.06 282 LEU A C 1
ATOM 2210 O O . LEU A 1 282 ? 10.510 -3.019 -16.994 1.00 98.06 282 LEU A O 1
ATOM 2214 N N . ASP A 1 283 ? 9.311 -4.569 -15.894 1.00 97.56 283 ASP A N 1
ATOM 2215 C CA . ASP A 1 283 ? 8.597 -5.068 -17.069 1.00 97.56 283 ASP A CA 1
ATOM 2216 C C . ASP A 1 283 ? 7.722 -3.974 -17.696 1.00 97.56 283 ASP A C 1
ATOM 2218 O O . ASP A 1 283 ? 7.728 -3.785 -18.910 1.00 97.56 283 ASP A O 1
ATOM 2222 N N . LYS A 1 284 ? 7.046 -3.178 -16.854 1.00 97.00 284 LYS A N 1
ATOM 2223 C CA . LYS A 1 284 ? 6.288 -1.987 -17.265 1.00 97.00 284 LYS A CA 1
ATOM 2224 C C . LYS A 1 284 ? 7.159 -0.901 -17.910 1.00 97.00 284 LYS A C 1
ATOM 2226 O O . LYS A 1 284 ? 6.673 -0.179 -18.772 1.00 97.00 284 LYS A O 1
ATOM 2231 N N . LEU A 1 285 ? 8.437 -0.800 -17.537 1.00 97.75 285 LEU A N 1
ATOM 2232 C CA . LEU A 1 285 ? 9.409 0.103 -18.173 1.00 97.75 285 LEU A CA 1
ATOM 2233 C C . LEU A 1 285 ? 10.024 -0.469 -19.462 1.00 97.75 285 LEU A C 1
ATOM 2235 O O . LEU A 1 285 ? 10.801 0.226 -20.116 1.00 97.75 285 LEU A O 1
ATOM 2239 N N . GLY A 1 286 ? 9.711 -1.717 -19.824 1.00 97.56 286 GLY A N 1
ATOM 2240 C CA . GLY A 1 286 ? 10.282 -2.409 -20.982 1.00 97.56 286 GLY A CA 1
ATOM 2241 C C . GLY A 1 286 ? 11.658 -3.041 -20.739 1.00 97.56 286 GLY A C 1
ATOM 2242 O O . GLY A 1 286 ? 12.282 -3.521 -21.684 1.00 97.56 286 GLY A O 1
ATOM 2243 N N . ASP A 1 287 ? 12.143 -3.080 -19.493 1.00 97.94 287 ASP A N 1
ATOM 2244 C CA . ASP A 1 287 ? 13.399 -3.748 -19.128 1.00 97.94 287 ASP A CA 1
ATOM 2245 C C . ASP A 1 287 ? 13.141 -5.219 -18.763 1.00 97.94 287 ASP A C 1
ATOM 2247 O O . ASP A 1 287 ? 13.194 -5.636 -17.601 1.00 97.94 287 ASP A O 1
ATOM 2251 N N . HIS A 1 288 ? 12.798 -6.013 -19.781 1.00 97.38 288 HIS A N 1
ATOM 2252 C CA . HIS A 1 288 ? 12.387 -7.410 -19.611 1.00 97.38 288 HIS A CA 1
ATOM 2253 C C . HIS A 1 288 ? 13.494 -8.303 -19.027 1.00 97.38 288 HIS A C 1
ATOM 2255 O O . HIS A 1 288 ? 13.203 -9.233 -18.275 1.00 97.38 288 HIS A O 1
ATOM 2261 N N . GLU A 1 289 ? 14.763 -8.029 -19.344 1.00 98.12 289 GLU A N 1
ATOM 2262 C CA . GLU A 1 289 ? 15.893 -8.810 -18.829 1.00 98.12 289 GLU A CA 1
ATOM 2263 C C . GLU A 1 289 ? 16.084 -8.572 -17.327 1.00 98.12 289 GLU A C 1
ATOM 2265 O O . GLU A 1 289 ? 16.163 -9.526 -16.545 1.00 98.12 289 GLU A O 1
ATOM 2270 N N . ALA A 1 290 ? 16.098 -7.308 -16.889 1.00 97.94 290 ALA A N 1
ATOM 2271 C CA . ALA A 1 290 ? 16.182 -7.001 -15.467 1.00 97.94 290 ALA A CA 1
ATOM 2272 C C . ALA A 1 290 ? 14.939 -7.495 -14.710 1.00 97.94 290 ALA A C 1
ATOM 2274 O O . ALA A 1 290 ? 15.064 -7.995 -13.587 1.00 97.94 290 ALA A O 1
ATOM 2275 N N . ALA A 1 291 ? 13.755 -7.405 -15.326 1.00 97.38 291 ALA A N 1
ATOM 2276 C CA . ALA A 1 291 ? 12.518 -7.924 -14.756 1.00 97.38 291 ALA A CA 1
ATOM 2277 C C . ALA A 1 291 ? 12.602 -9.432 -14.481 1.00 97.38 291 ALA A C 1
ATOM 2279 O O . ALA A 1 291 ? 12.268 -9.880 -13.381 1.00 97.38 291 ALA A O 1
ATOM 2280 N N . GLU A 1 292 ? 13.101 -10.219 -15.437 1.00 96.62 292 GLU A N 1
ATOM 2281 C CA . GLU A 1 292 ? 13.224 -11.670 -15.287 1.00 96.62 292 GLU A CA 1
ATOM 2282 C C . GLU A 1 292 ? 14.279 -12.070 -14.248 1.00 96.62 292 GLU A C 1
ATOM 2284 O O . GLU A 1 292 ? 14.059 -12.977 -13.438 1.00 96.62 292 GLU A O 1
ATOM 2289 N N . ASN A 1 293 ? 15.389 -11.330 -14.179 1.00 97.31 293 ASN A N 1
ATOM 2290 C CA . ASN A 1 293 ? 16.389 -11.496 -13.124 1.00 97.31 293 ASN A CA 1
ATOM 2291 C C . ASN A 1 293 ? 15.801 -11.208 -11.729 1.00 97.31 293 ASN A C 1
ATOM 2293 O O . ASN A 1 293 ? 16.048 -11.954 -10.772 1.00 97.31 293 ASN A O 1
ATOM 2297 N N . ALA A 1 294 ? 14.978 -10.163 -11.603 1.00 96.88 294 ALA A N 1
ATOM 2298 C CA . ALA A 1 294 ? 14.296 -9.831 -10.355 1.00 96.88 294 ALA A CA 1
ATOM 2299 C C . ALA A 1 294 ? 13.279 -10.916 -9.949 1.00 96.88 294 ALA A C 1
ATOM 2301 O O . ALA A 1 294 ? 13.260 -11.342 -8.790 1.00 96.88 294 ALA A O 1
ATOM 2302 N N . ARG A 1 295 ? 12.490 -11.440 -10.897 1.00 95.31 295 ARG A N 1
ATOM 2303 C CA . ARG A 1 295 ? 11.557 -12.558 -10.653 1.00 95.31 295 ARG A CA 1
ATOM 2304 C C . ARG A 1 295 ? 12.288 -13.838 -10.250 1.00 95.31 295 ARG A C 1
ATOM 2306 O O . ARG A 1 295 ? 11.905 -14.470 -9.265 1.00 95.31 295 ARG A O 1
ATOM 2313 N N . SER A 1 296 ? 13.374 -14.180 -10.939 1.00 95.31 296 SER A N 1
ATOM 2314 C CA . SER A 1 296 ? 14.230 -15.326 -10.600 1.00 95.31 296 SER A CA 1
ATOM 2315 C C . SER A 1 296 ? 14.776 -15.215 -9.173 1.00 95.31 296 SER A C 1
ATOM 2317 O O . SER A 1 296 ? 14.718 -16.173 -8.396 1.00 95.31 296 SER A O 1
ATOM 2319 N N . THR A 1 297 ? 15.215 -14.015 -8.785 1.00 96.25 297 THR A N 1
ATOM 2320 C CA . THR A 1 297 ? 15.669 -13.728 -7.418 1.00 96.25 297 THR A CA 1
ATOM 2321 C C . THR A 1 297 ? 14.534 -13.904 -6.406 1.00 96.25 297 THR A C 1
ATOM 2323 O O . THR A 1 297 ? 14.708 -14.605 -5.407 1.00 96.25 297 THR A O 1
ATOM 2326 N N . SER A 1 298 ? 13.340 -13.371 -6.687 1.00 95.06 298 SER A N 1
ATOM 2327 C CA . SER A 1 298 ? 12.143 -13.568 -5.852 1.00 95.06 298 SER A CA 1
ATOM 2328 C C . SER A 1 298 ? 11.811 -15.050 -5.632 1.00 95.06 298 SER A C 1
ATOM 2330 O O . SER A 1 298 ? 11.518 -15.470 -4.510 1.00 95.06 298 SER A O 1
ATOM 2332 N N . ILE A 1 299 ? 11.890 -15.874 -6.683 1.00 93.50 299 ILE A N 1
ATOM 2333 C CA . ILE A 1 299 ? 11.640 -17.320 -6.594 1.00 93.50 299 ILE A CA 1
ATOM 2334 C C . ILE A 1 299 ? 12.686 -17.991 -5.699 1.00 93.50 299 ILE A C 1
ATOM 2336 O O . ILE A 1 299 ? 12.313 -18.773 -4.821 1.00 93.50 299 ILE A O 1
ATOM 2340 N N . SER A 1 300 ? 13.967 -17.648 -5.869 1.00 94.81 300 SER A N 1
ATOM 2341 C CA . SER A 1 300 ? 15.070 -18.215 -5.078 1.00 94.81 300 SER A CA 1
ATOM 2342 C C . SER A 1 300 ? 14.946 -17.940 -3.573 1.00 94.81 300 SER A C 1
ATOM 2344 O O . SER A 1 300 ? 15.353 -18.764 -2.758 1.00 94.81 300 SER A O 1
ATOM 2346 N N . LEU A 1 301 ? 14.317 -16.820 -3.204 1.00 94.62 301 LEU A N 1
ATOM 2347 C CA . LEU A 1 301 ? 14.101 -16.390 -1.820 1.00 94.62 301 LEU A CA 1
ATOM 2348 C C . LEU A 1 301 ? 12.833 -16.971 -1.173 1.00 94.62 301 LEU A C 1
ATOM 2350 O O . LEU A 1 301 ? 12.543 -16.663 -0.020 1.00 94.62 301 LEU A O 1
ATOM 2354 N N . GLY A 1 302 ? 12.087 -17.827 -1.879 1.00 90.00 302 GLY A N 1
ATOM 2355 C CA . GLY A 1 302 ? 10.921 -18.517 -1.319 1.00 90.00 302 GLY A CA 1
ATOM 2356 C C . GLY A 1 302 ? 9.586 -18.180 -1.971 1.00 90.00 302 GLY A C 1
ATOM 2357 O O . GLY A 1 302 ? 8.564 -18.413 -1.334 1.00 90.00 302 GLY A O 1
ATOM 2358 N N . ARG A 1 303 ? 9.591 -17.711 -3.232 1.00 76.25 303 ARG A N 1
ATOM 2359 C CA . ARG A 1 303 ? 8.392 -17.422 -4.043 1.00 76.25 303 ARG A CA 1
ATOM 2360 C C . ARG A 1 303 ? 7.528 -16.321 -3.407 1.00 76.25 303 ARG A C 1
ATOM 2362 O O . ARG A 1 303 ? 6.680 -16.592 -2.565 1.00 76.25 303 ARG A O 1
ATOM 2369 N N . GLY A 1 304 ? 7.750 -15.074 -3.834 1.00 73.88 304 GLY A N 1
ATOM 2370 C CA . GLY A 1 304 ? 7.006 -13.895 -3.366 1.00 73.88 304 GLY A CA 1
ATOM 2371 C C . GLY A 1 304 ? 5.530 -13.893 -3.785 1.00 73.88 304 GLY A C 1
ATOM 2372 O O . GLY A 1 304 ? 4.942 -14.931 -4.080 1.00 73.88 304 GLY A O 1
ATOM 2373 N N . GLU A 1 305 ? 4.915 -12.708 -3.851 1.00 70.94 305 GLU A N 1
ATOM 2374 C CA . GLU A 1 305 ? 3.468 -12.547 -4.110 1.00 70.94 305 GLU A CA 1
ATOM 2375 C C . GLU A 1 305 ? 2.972 -13.244 -5.396 1.00 70.94 305 GLU A C 1
ATOM 2377 O O . GLU A 1 305 ? 1.815 -13.650 -5.437 1.00 70.94 305 GLU A O 1
ATOM 2382 N N . GLY A 1 306 ? 3.836 -13.466 -6.396 1.00 63.41 306 GLY A N 1
ATOM 2383 C CA . GLY A 1 306 ? 3.477 -14.114 -7.665 1.00 63.41 306 GLY A CA 1
ATOM 2384 C C . GLY A 1 306 ? 3.919 -15.563 -7.873 1.00 63.41 306 GLY A C 1
ATOM 2385 O O . GLY A 1 306 ? 3.687 -16.118 -8.944 1.00 63.41 306 GLY A O 1
ATOM 2386 N N . GLY A 1 307 ? 4.534 -16.230 -6.893 1.00 61.62 307 GLY A N 1
ATOM 2387 C CA . GLY A 1 307 ? 5.177 -17.534 -7.128 1.00 61.62 307 GLY A CA 1
ATOM 2388 C C . GLY A 1 307 ? 4.254 -18.743 -7.370 1.00 61.62 307 GLY A C 1
ATOM 2389 O O . GLY A 1 307 ? 4.740 -19.879 -7.381 1.00 61.62 307 GLY A O 1
ATOM 2390 N N . LYS A 1 308 ? 2.943 -18.523 -7.541 1.00 58.50 308 LYS A N 1
ATOM 2391 C CA . LYS A 1 308 ? 1.949 -19.556 -7.878 1.00 58.50 308 LYS A CA 1
ATOM 2392 C C . LYS A 1 308 ? 1.582 -19.622 -9.369 1.00 58.50 308 LYS A C 1
ATOM 2394 O O . LYS A 1 308 ? 0.858 -20.540 -9.731 1.00 58.50 308 LYS A O 1
ATOM 2399 N N . PHE A 1 309 ? 2.066 -18.702 -10.209 1.00 50.41 309 PHE A N 1
ATOM 2400 C CA . PHE A 1 309 ? 1.633 -18.585 -11.614 1.00 50.41 309 PHE A CA 1
ATOM 2401 C C . PHE A 1 309 ? 2.721 -18.869 -12.664 1.00 50.41 309 PHE A C 1
ATOM 2403 O O . PHE A 1 309 ? 2.572 -18.464 -13.813 1.00 50.41 309 PHE A O 1
ATOM 2410 N N . GLY A 1 310 ? 3.799 -19.559 -12.280 1.00 44.03 310 GLY A N 1
ATOM 2411 C CA . GLY A 1 310 ? 4.803 -20.096 -13.208 1.00 44.03 310 GLY A CA 1
ATOM 2412 C C . GLY A 1 310 ? 4.686 -21.603 -13.343 1.00 44.03 310 GLY A C 1
ATOM 2413 O O . GLY A 1 310 ? 4.487 -22.250 -12.286 1.00 44.03 310 GLY A O 1
#

Sequence (310 aa):
KTVMRVYDSSFSRVLSYHYVADSPHSARSILKRVPGNERSGMRGVANTIMGKFNLFGSSTTPVEGSQEDDSGDKSSTKGVDTNSSSEPYSTEDVLTWLPPTPQLLTDATLLLLRMTISGFINGDDNRWHALRRAWKVLIESPDMSQFKDEFGGPVSMLKSMPLAYAASSLLLEESGESTNQTNQILSLCGKMMRLGRLARDEYDETFDDGAWQDMARNIYQLEQSTGAWDLDTRAFFERLICHVACMSDDYDTICLARAVCSESITLRSNSPEIWWRYGVVLDKLGDHEAAENARSTSISLGRGEGGKFG